Protein AF-0000000079915067 (afdb_homodimer)

InterPro domains:
  IPR004401 Nucleoid-associated protein YbaB/EbfC [PF02575] (29-110)
  IPR036894 Nucleoid-associated protein YbaB-like domain superfamily [G3DSA:3.30.1310.10] (18-119)
  IPR036894 Nucleoid-associated protein YbaB-like domain superfamily [SSF82607] (23-109)

Nearest PDB structures (foldseek):
  1pug-assembly1_A  TM=7.291E-01  e=2.221E-04  Escherichia coli
  1j8b-assembly1_A-2  TM=7.592E-01  e=5.872E-04  Haemophilus influenzae Rd KW20
  1ybx-assembly1_A  TM=7.948E-01  e=2.967E-03  Acetivibrio thermocellus
  5yrx-assembly1_A-2  TM=7.943E-01  e=1.016E-02  Mycobacterium tuberculosis H37Rv
  7aor-assembly1_an  TM=6.910E-01  e=6.890E-03  Trypanosoma cruzi strain CL Brener

Organism: NCBI:txid1990687

Foldseek 3Di:
DVVVVVVVVVVVVVVVVVVVVVVVVVLVVVLVVLVVVLVVVLQAFKFKFFFPVRQWIWMAHSVLHTPDIHGDPCNVVVDDPVRVVVRHVRGSVRRNVRSVVVSCVSCVVSVVSVVPDDDPCRVPVPPDDVVRDPPDPPDPVVPCVVVVVVPD/DVVVVVVVVVVVVVVVVVVVVVVLVVLVVVLVVLVVVLVVVLQAFKFKFFFPVRQKIWMAHSVLHTPDIGGDPCNVVVDPPVGVVVRHVRGSVRRNVRSVVVSCVSCVVSVVSVVPDDDPCRVPVPPDDVVRDPPDPPDPPPPCVVVVVVPD

Sequence (304 aa):
MVDQAARHELRARNEELRHQIDSMLDAVRRQADSLAQAKSEVERTKGSGTSGNGVVRVCVDAGGNVTAVELSPDAFRRTSPEALASSMAEAARLALADVRERTAQVLAPVFDARADLPTLSELMPDAPRPGDPPPSADEPGWNASILRGADRMVDQAARHELRARNEELRHQIDSMLDAVRRQADSLAQAKSEVERTKGSGTSGNGVVRVCVDAGGNVTAVELSPDAFRRTSPEALASSMAEAARLALADVRERTAQVLAPVFDARADLPTLSELMPDAPRPGDPPPSADEPGWNASILRGADR

Structure (mmCIF, N/CA/C/O backbone):
data_AF-0000000079915067-model_v1
#
loop_
_entity.id
_entity.type
_entity.pdbx_description
1 polymer 'Uncharacterized protein'
#
loop_
_atom_site.group_PDB
_atom_site.id
_atom_site.type_symbol
_atom_site.label_atom_id
_atom_site.label_alt_id
_atom_site.label_comp_id
_atom_site.label_asym_id
_atom_site.label_entity_id
_atom_site.label_seq_id
_atom_site.pdbx_PDB_ins_code
_atom_site.Cartn_x
_atom_site.Cartn_y
_atom_site.Cartn_z
_atom_site.occupancy
_atom_site.B_iso_or_equiv
_atom_site.auth_seq_id
_atom_site.auth_comp_id
_atom_site.auth_asym_id
_atom_site.auth_atom_id
_atom_site.pdbx_PDB_model_num
ATOM 1 N N . MET A 1 1 ? -35.344 48.125 28.266 1 67.94 1 MET A N 1
ATOM 2 C CA . MET A 1 1 ? -36 47.406 27.172 1 67.94 1 MET A CA 1
ATOM 3 C C . MET A 1 1 ? -34.969 47.031 26.094 1 67.94 1 MET A C 1
ATOM 5 O O . MET A 1 1 ? -34.938 45.906 25.609 1 67.94 1 MET A O 1
ATOM 9 N N . VAL A 1 2 ? -34.094 47.875 25.812 1 80.5 2 VAL A N 1
ATOM 10 C CA . VAL A 1 2 ? -33.094 47.688 24.781 1 80.5 2 VAL A CA 1
ATOM 11 C C . VAL A 1 2 ? -32.094 46.625 25.219 1 80.5 2 VAL A C 1
ATOM 13 O O . VAL A 1 2 ? -31.672 45.781 24.422 1 80.5 2 VAL A O 1
ATOM 16 N N . ASP A 1 3 ? -31.984 46.562 26.547 1 88.56 3 ASP A N 1
ATOM 17 C CA . ASP A 1 3 ? -30.969 45.656 27.094 1 88.56 3 ASP A CA 1
ATOM 18 C C . ASP A 1 3 ? -31.438 44.188 27.062 1 88.56 3 ASP A C 1
ATOM 20 O O . ASP A 1 3 ? -30.672 43.312 26.703 1 88.56 3 ASP A O 1
ATOM 24 N N . GLN A 1 4 ? -32.844 44.156 27.25 1 89.25 4 GLN A N 1
ATOM 25 C CA . GLN A 1 4 ? -33.406 42.812 27.25 1 89.25 4 GLN A CA 1
ATOM 26 C C . GLN A 1 4 ? -33.406 42.188 25.844 1 89.25 4 GLN A C 1
ATOM 28 O O . GLN A 1 4 ? -33.125 41 25.672 1 89.25 4 GLN A O 1
ATOM 33 N N . ALA A 1 5 ? -33.625 43.062 24.828 1 91.75 5 ALA A N 1
ATOM 34 C CA . ALA A 1 5 ? -33.656 42.625 23.422 1 91.75 5 ALA A CA 1
ATOM 35 C C . ALA A 1 5 ? -32.281 42.156 22.969 1 91.75 5 ALA A C 1
ATOM 37 O O . ALA A 1 5 ? -32.156 41.125 22.297 1 91.75 5 ALA A O 1
ATOM 38 N N . ALA A 1 6 ? -31.203 42.781 23.484 1 91 6 ALA A N 1
ATOM 39 C CA . ALA A 1 6 ? -29.828 42.438 23.125 1 91 6 ALA A CA 1
ATOM 40 C C . ALA A 1 6 ? -29.438 41.094 23.75 1 91 6 ALA A C 1
ATOM 42 O O . ALA A 1 6 ? -28.781 40.281 23.094 1 91 6 ALA A O 1
ATOM 43 N N . ARG A 1 7 ? -29.875 40.875 24.922 1 91.94 7 ARG A N 1
ATOM 44 C CA . ARG A 1 7 ? -29.578 39.625 25.594 1 91.94 7 ARG A CA 1
ATOM 45 C C . ARG A 1 7 ? -30.297 38.438 24.922 1 91.94 7 ARG A C 1
ATOM 47 O O . ARG A 1 7 ? -29.734 37.375 24.797 1 91.94 7 ARG A O 1
ATOM 54 N N . HIS A 1 8 ? -31.391 38.75 24.484 1 90.62 8 HIS A N 1
ATOM 55 C CA . HIS A 1 8 ? -32.156 37.719 23.797 1 90.62 8 HIS A CA 1
ATOM 56 C C . HIS A 1 8 ? -31.531 37.344 22.453 1 90.62 8 HIS A C 1
ATOM 58 O O . HIS A 1 8 ? -31.453 36.188 22.094 1 90.62 8 HIS A O 1
ATOM 64 N N . GLU A 1 9 ? -31 38.375 21.812 1 90.19 9 GLU A N 1
ATOM 65 C CA . GLU A 1 9 ? -30.344 38.156 20.531 1 90.19 9 GLU A CA 1
ATOM 66 C C . GLU A 1 9 ? -29.047 37.344 20.688 1 90.19 9 GLU A C 1
ATOM 68 O O . GLU A 1 9 ? -28.781 36.438 19.906 1 90.19 9 GLU A O 1
ATOM 73 N N . LEU A 1 10 ? -28.312 37.531 21.719 1 89.62 10 LEU A N 1
ATOM 74 C CA . LEU A 1 10 ? -27.078 36.844 22.016 1 89.62 10 LEU A CA 1
ATOM 75 C C . LEU A 1 10 ? -27.328 35.375 22.375 1 89.62 10 LEU A C 1
ATOM 77 O O . LEU A 1 10 ? -26.609 34.5 21.938 1 89.62 10 LEU A O 1
ATOM 81 N N . ARG A 1 11 ? -28.375 35.125 23.109 1 90.75 11 ARG A N 1
ATOM 82 C CA . ARG A 1 11 ? -28.75 33.781 23.469 1 90.75 11 ARG A CA 1
ATOM 83 C C . ARG A 1 11 ? -29.172 32.969 22.234 1 90.75 11 ARG A C 1
ATOM 85 O O . ARG A 1 11 ? -28.828 31.812 22.094 1 90.75 11 ARG A O 1
ATOM 92 N N . ALA A 1 12 ? -29.859 33.719 21.359 1 92.56 12 ALA A N 1
ATOM 93 C CA . ALA A 1 12 ? -30.312 33.062 20.141 1 92.56 12 ALA A CA 1
ATOM 94 C C . ALA A 1 12 ? -29.141 32.656 19.25 1 92.56 12 ALA A C 1
ATOM 96 O O . ALA A 1 12 ? -29.109 31.562 18.688 1 92.56 12 ALA A O 1
ATOM 97 N N . 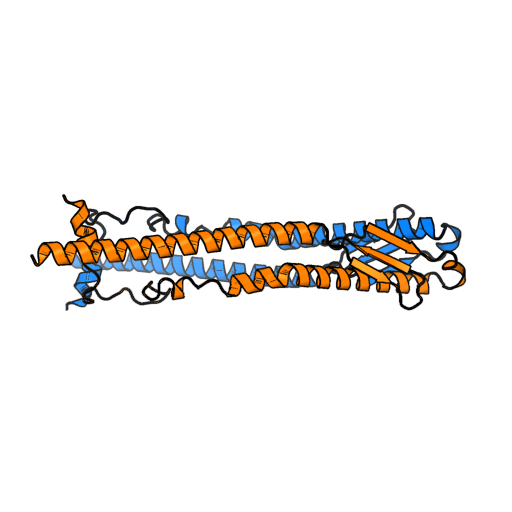ARG A 1 13 ? -28.078 33.5 19.203 1 89.12 13 ARG A N 1
ATOM 98 C CA . ARG A 1 13 ? -26.891 33.25 18.391 1 89.12 13 ARG A CA 1
ATOM 99 C C . ARG A 1 13 ? -26.062 32.125 19 1 89.12 13 ARG A C 1
ATOM 101 O O . ARG A 1 13 ? -25.562 31.25 18.281 1 89.12 13 ARG A O 1
ATOM 108 N N . ASN A 1 14 ? -25.906 32.094 20.203 1 91.25 14 ASN A N 1
ATOM 109 C CA . ASN A 1 14 ? -25.172 31.062 20.906 1 91.25 14 ASN A CA 1
ATOM 110 C C . ASN A 1 14 ? -25.828 29.703 20.75 1 91.25 14 ASN A C 1
ATOM 112 O O . ASN A 1 14 ? -25.156 28.688 20.547 1 91.25 14 ASN A O 1
ATOM 116 N N . GLU A 1 15 ? -27.203 29.797 20.812 1 92.62 15 GLU A N 1
ATOM 117 C CA . GLU A 1 15 ? -27.938 28.562 20.641 1 92.62 15 GLU A CA 1
ATOM 118 C C . GLU A 1 15 ? -27.781 28.031 19.219 1 92.62 15 GLU A C 1
ATOM 120 O O . GLU A 1 15 ? -27.625 26.812 19.016 1 92.62 15 GLU A O 1
ATOM 125 N N . GLU A 1 16 ? -27.734 28.875 18.25 1 90.31 16 GLU A N 1
ATOM 126 C CA . GLU A 1 16 ? -27.516 28.484 16.859 1 90.31 16 GLU A CA 1
ATOM 127 C C . GLU A 1 16 ? -26.125 27.891 16.656 1 90.31 16 GLU A C 1
ATOM 129 O O . GLU A 1 16 ? -25.969 26.875 15.977 1 90.31 16 GLU A O 1
ATOM 134 N N . LEU A 1 17 ? -25.141 28.438 17.375 1 87.44 17 LEU A N 1
ATOM 135 C CA . LEU A 1 17 ? -23.766 27.969 17.297 1 87.44 17 LEU A CA 1
ATOM 136 C C . LEU A 1 17 ? -23.609 26.594 17.938 1 87.44 17 LEU A C 1
ATOM 138 O O . LEU A 1 17 ? -22.922 25.719 17.406 1 87.44 17 LEU A O 1
ATOM 142 N N . ARG A 1 18 ? -24.328 26.406 19.016 1 89.06 18 ARG A N 1
ATOM 143 C CA . ARG A 1 18 ? -24.297 25.109 19.688 1 89.06 18 ARG A CA 1
ATOM 144 C C . ARG A 1 18 ? -24.906 24.016 18.797 1 89.06 18 ARG A C 1
ATOM 146 O O . ARG A 1 18 ? -24.391 22.906 18.75 1 89.06 18 ARG A O 1
ATOM 153 N N . HIS A 1 19 ? -25.891 24.422 18.062 1 92.06 19 HIS A N 1
ATOM 154 C CA . HIS A 1 19 ? -26.531 23.469 17.172 1 92.06 19 HIS A CA 1
ATOM 155 C C . HIS A 1 19 ? -25.625 23.125 15.992 1 92.06 19 HIS A C 1
ATOM 157 O O . HIS A 1 19 ? -25.531 21.953 15.594 1 92.06 19 HIS A O 1
ATOM 163 N N . GLN A 1 20 ? -24.859 24.047 15.555 1 88.06 20 GLN A N 1
ATOM 164 C CA . GLN A 1 20 ? -23.938 23.828 14.445 1 88.06 20 GLN A CA 1
ATOM 165 C C . GLN A 1 20 ? -22.766 22.938 14.867 1 88.06 20 GLN A C 1
ATOM 167 O O . GLN A 1 20 ? -22.391 22.016 14.141 1 88.06 20 GLN A O 1
ATOM 172 N N . ILE A 1 21 ? -22.266 23.234 15.984 1 87.31 21 ILE A N 1
ATOM 173 C CA . ILE A 1 21 ? -21.156 22.453 16.516 1 87.31 21 ILE A CA 1
ATOM 174 C C . ILE A 1 21 ? -21.609 21.016 16.75 1 87.31 21 ILE A C 1
ATOM 176 O O . ILE A 1 21 ? -20.906 20.078 16.359 1 87.31 21 ILE A O 1
ATOM 180 N N . ASP A 1 22 ? -22.812 20.922 17.297 1 91.75 22 ASP A N 1
ATOM 181 C CA . ASP A 1 22 ? -23.359 19.594 17.531 1 91.75 22 ASP A CA 1
ATOM 182 C C . ASP A 1 22 ? -23.531 18.828 16.219 1 91.75 22 ASP A C 1
ATOM 184 O O . ASP A 1 22 ? -23.25 17.625 16.141 1 91.75 22 ASP A O 1
ATOM 188 N N . SER A 1 23 ? -23.906 19.547 15.164 1 91 23 SER A N 1
ATOM 189 C CA . SER A 1 23 ? -24.078 18.938 13.844 1 91 23 SER A CA 1
ATOM 190 C C . SER A 1 23 ? -22.734 18.516 13.266 1 91 23 SER A C 1
ATOM 192 O O . SER A 1 23 ? -22.625 17.453 12.656 1 91 23 SER A O 1
ATOM 194 N N . MET A 1 24 ? -21.75 19.266 13.508 1 85.62 24 MET A N 1
ATOM 195 C CA . MET A 1 24 ? -20.406 18.969 13.039 1 85.62 24 MET A CA 1
ATOM 196 C C . MET A 1 24 ? -19.844 17.75 13.742 1 85.62 24 MET A C 1
ATOM 198 O O . MET A 1 24 ? -19.266 16.859 13.102 1 85.62 24 MET A O 1
ATOM 202 N N . LEU A 1 25 ? -20.047 17.688 15.008 1 89.62 25 LEU A N 1
ATOM 203 C CA . LEU A 1 25 ? -19.562 16.562 15.789 1 89.62 25 LEU A CA 1
ATOM 204 C C . LEU A 1 25 ? -20.266 15.266 15.359 1 89.62 25 LEU A C 1
ATOM 206 O O . LEU A 1 25 ? -19.625 14.211 15.297 1 89.62 25 LEU A O 1
ATOM 210 N N . ASP A 1 26 ? -21.469 15.422 15.016 1 92.19 26 ASP A N 1
ATOM 211 C CA . ASP A 1 26 ? -22.203 14.266 14.523 1 92.19 26 ASP A CA 1
ATOM 212 C C . ASP A 1 26 ? -21.672 13.797 13.172 1 92.19 26 ASP A C 1
ATOM 214 O O . ASP A 1 26 ? -21.547 12.594 12.93 1 92.19 26 ASP A O 1
ATOM 218 N N . ALA A 1 27 ? -21.328 14.742 12.344 1 87.38 27 ALA A N 1
ATOM 219 C CA . ALA A 1 27 ? -20.781 14.422 11.031 1 87.38 27 ALA A CA 1
ATOM 220 C C . ALA A 1 27 ? -19.422 13.742 11.164 1 87.38 27 ALA A C 1
ATOM 222 O O . ALA A 1 27 ? -19.141 12.758 10.477 1 87.38 27 ALA A O 1
ATOM 223 N N . VAL A 1 28 ? -18.656 14.133 12.086 1 87.88 28 VAL A N 1
ATOM 224 C CA . VAL A 1 28 ? -17.344 13.555 12.32 1 87.88 28 VAL A CA 1
ATOM 225 C C . VAL A 1 28 ? -17.484 12.133 12.852 1 87.88 28 VAL A C 1
ATOM 227 O O . VAL A 1 28 ? -16.75 11.227 12.438 1 87.88 28 VAL A O 1
ATOM 230 N N . ARG A 1 29 ? -18.469 12.016 13.773 1 93 29 ARG A N 1
ATOM 231 C CA . ARG A 1 29 ? -18.703 10.695 14.336 1 93 29 ARG A CA 1
ATOM 232 C C . ARG A 1 29 ? -19.188 9.727 13.266 1 93 29 ARG A C 1
ATOM 234 O O . ARG A 1 29 ? -18.719 8.586 13.203 1 93 29 ARG A O 1
ATOM 241 N N . ARG A 1 30 ? -20.062 10.234 12.422 1 90.88 30 ARG A N 1
ATOM 242 C CA . ARG A 1 30 ? -20.547 9.398 11.328 1 90.88 30 ARG A CA 1
ATOM 243 C C . ARG A 1 30 ? -19.438 9.023 10.367 1 90.88 30 ARG A C 1
ATOM 245 O O . ARG A 1 30 ? -19.375 7.887 9.891 1 90.88 30 ARG A O 1
ATOM 252 N N . GLN A 1 31 ? -18.531 9.906 10.172 1 90.19 31 GLN A N 1
ATOM 253 C CA . GLN A 1 31 ? -17.391 9.656 9.305 1 90.19 31 GLN A CA 1
ATOM 254 C C . GLN A 1 31 ? -16.453 8.609 9.906 1 90.19 31 GLN A C 1
ATOM 256 O O . GLN A 1 31 ? -15.992 7.711 9.203 1 90.19 31 GLN A O 1
ATOM 261 N N . ALA A 1 32 ? -16.25 8.703 11.133 1 92.56 32 ALA A N 1
ATOM 262 C CA . ALA A 1 32 ? -15.383 7.742 11.812 1 92.56 32 ALA A CA 1
ATOM 263 C C . ALA A 1 32 ? -15.969 6.336 11.758 1 92.56 32 ALA A C 1
ATOM 265 O O . ALA A 1 32 ? -15.25 5.363 11.539 1 92.56 32 ALA A O 1
ATOM 266 N N . ASP A 1 33 ? -17.281 6.309 11.922 1 93.75 33 ASP A N 1
ATOM 267 C CA . ASP A 1 33 ? -17.969 5.023 11.844 1 93.75 33 ASP A CA 1
ATOM 268 C C . ASP A 1 33 ? -17.859 4.43 10.438 1 93.75 33 ASP A C 1
ATOM 270 O O . ASP A 1 33 ? -17.641 3.227 10.281 1 93.75 33 ASP A O 1
ATOM 274 N N . SER A 1 34 ? -18.062 5.285 9.438 1 92.88 34 SER A N 1
ATOM 275 C CA . SER A 1 34 ? -17.953 4.855 8.047 1 92.88 34 SER A CA 1
ATOM 276 C C . SER A 1 34 ? -16.547 4.348 7.73 1 92.88 34 SER A C 1
ATOM 278 O O . SER A 1 34 ? -16.391 3.342 7.039 1 92.88 34 SER A O 1
ATOM 280 N N . LEU A 1 35 ? -15.562 4.973 8.219 1 93.31 35 LEU A N 1
ATOM 281 C CA . LEU A 1 35 ? -14.18 4.574 8.016 1 93.31 35 LEU A CA 1
ATOM 282 C C . LEU A 1 35 ? -13.898 3.227 8.672 1 93.31 35 LEU A C 1
ATOM 284 O O . LEU A 1 35 ? -13.25 2.361 8.078 1 93.31 35 LEU A O 1
ATOM 288 N N . ALA A 1 36 ? -14.328 3.055 9.852 1 95.06 36 ALA A N 1
ATOM 289 C CA . ALA A 1 36 ? -14.125 1.796 10.562 1 95.06 36 ALA A CA 1
ATOM 290 C C . ALA A 1 36 ? -14.773 0.631 9.82 1 95.06 36 ALA A C 1
ATOM 292 O O . ALA A 1 36 ? -14.18 -0.447 9.711 1 95.06 36 ALA A O 1
ATOM 293 N N . GLN A 1 37 ? -15.938 0.862 9.289 1 95.56 37 GLN A N 1
ATOM 294 C CA . GLN A 1 37 ? -16.641 -0.168 8.531 1 95.56 37 GLN A CA 1
ATOM 295 C C . GLN A 1 37 ? -15.898 -0.494 7.238 1 95.56 37 GLN A C 1
ATOM 297 O O . GLN A 1 37 ? -15.766 -1.663 6.867 1 95.56 37 GLN A O 1
ATOM 302 N N . ALA A 1 38 ? -15.469 0.522 6.539 1 95.5 38 ALA A N 1
ATOM 303 C CA . ALA A 1 38 ? -14.711 0.335 5.309 1 95.5 38 ALA A CA 1
ATOM 304 C C . ALA A 1 38 ? -13.43 -0.447 5.57 1 95.5 38 ALA A C 1
ATOM 306 O O . ALA A 1 38 ? -13.07 -1.343 4.801 1 95.5 38 ALA A O 1
ATOM 307 N N . LYS A 1 39 ? -12.781 -0.035 6.648 1 95.94 39 LYS A N 1
ATOM 308 C CA . LYS A 1 39 ? -11.555 -0.741 7.012 1 95.94 39 LYS A CA 1
ATOM 309 C C . LYS A 1 39 ? -11.828 -2.223 7.25 1 95.94 39 LYS A C 1
ATOM 311 O O . LYS A 1 39 ? -11.07 -3.08 6.785 1 95.94 39 LYS A O 1
ATOM 316 N N . SER A 1 40 ? -12.828 -2.553 7.996 1 96.75 40 SER A N 1
ATOM 317 C CA . SER A 1 40 ? -13.195 -3.938 8.266 1 96.75 40 SER A CA 1
ATOM 318 C C . SER A 1 40 ? -13.516 -4.684 6.973 1 96.75 40 SER A C 1
ATOM 320 O O . SER A 1 40 ? -13.109 -5.836 6.797 1 96.75 40 SER A O 1
ATOM 322 N N . GLU A 1 41 ? -14.203 -4.074 6.105 1 97.06 41 GLU A N 1
ATOM 323 C CA . GLU A 1 41 ? -14.562 -4.684 4.828 1 97.06 41 GLU A CA 1
ATOM 324 C C . GLU A 1 41 ? -13.328 -4.91 3.959 1 97.06 41 GLU A C 1
ATOM 326 O O . GLU A 1 41 ? -13.211 -5.941 3.289 1 97.06 41 GLU A O 1
ATOM 331 N N . VAL A 1 42 ? -12.461 -3.955 3.945 1 97.06 42 VAL A N 1
ATOM 332 C CA . VAL A 1 42 ? -11.219 -4.098 3.191 1 97.06 42 VAL A CA 1
ATOM 333 C C . VAL A 1 42 ? -10.445 -5.316 3.691 1 97.06 42 VAL A C 1
ATOM 335 O O . VAL A 1 42 ? -9.945 -6.113 2.895 1 97.06 42 VAL A O 1
ATOM 338 N N . GLU A 1 43 ? -10.352 -5.5 4.973 1 95.94 43 GLU A N 1
ATOM 339 C CA . GLU A 1 43 ? -9.586 -6.594 5.562 1 95.94 43 GLU A CA 1
ATOM 340 C C . GLU A 1 43 ? -10.148 -7.949 5.148 1 95.94 43 GLU A C 1
ATOM 342 O O . GLU A 1 43 ? -9.43 -8.953 5.141 1 95.94 43 GLU A O 1
ATOM 347 N N . ARG A 1 44 ? -11.367 -7.965 4.746 1 96.75 44 ARG A N 1
ATOM 348 C CA . ARG A 1 44 ? -12.016 -9.219 4.387 1 96.75 44 ARG A CA 1
ATOM 349 C C . ARG A 1 44 ? -12.055 -9.406 2.875 1 96.75 44 ARG A C 1
ATOM 351 O O . ARG A 1 44 ? -12.484 -10.453 2.385 1 96.75 44 ARG A O 1
ATOM 358 N N . THR A 1 45 ? -11.68 -8.414 2.201 1 97.12 45 THR A N 1
ATOM 359 C CA . THR A 1 45 ? -11.734 -8.461 0.744 1 97.12 45 THR A CA 1
ATOM 360 C C . THR A 1 45 ? -10.727 -9.461 0.197 1 97.12 45 THR A C 1
ATOM 362 O O . THR A 1 45 ? -9.594 -9.539 0.681 1 97.12 45 THR A O 1
ATOM 365 N N . LYS A 1 46 ? -11.156 -10.227 -0.783 1 98 46 LYS A N 1
ATOM 366 C CA . LYS A 1 46 ? -10.312 -11.18 -1.497 1 98 46 LYS A CA 1
ATOM 367 C C . LYS A 1 46 ? -10.391 -10.961 -3.006 1 98 46 LYS A C 1
ATOM 369 O O . LYS A 1 46 ? -11.414 -10.508 -3.52 1 98 46 LYS A O 1
ATOM 374 N N . GLY A 1 47 ? -9.305 -11.133 -3.607 1 98.5 47 GLY A N 1
ATOM 375 C CA . GLY A 1 47 ? -9.25 -11.117 -5.062 1 98.5 47 GLY A CA 1
ATOM 376 C C . GLY A 1 47 ? -8.922 -12.469 -5.664 1 98.5 47 GLY A C 1
ATOM 377 O O . GLY A 1 47 ? -8.383 -13.344 -4.98 1 98.5 47 GLY A O 1
ATOM 378 N N . SER A 1 48 ? -9.344 -12.594 -6.941 1 98.75 48 SER A N 1
ATOM 379 C CA . SER A 1 48 ? -9.047 -13.828 -7.648 1 98.75 48 SER A CA 1
ATOM 380 C C . SER A 1 48 ? -8.734 -13.562 -9.117 1 98.75 48 SER A C 1
ATOM 382 O O . SER A 1 48 ? -9.141 -12.539 -9.672 1 98.75 48 SER A O 1
ATOM 384 N N . GLY A 1 49 ? -7.941 -14.438 -9.648 1 98.81 49 GLY A N 1
ATOM 385 C CA . GLY A 1 49 ? -7.602 -14.414 -11.062 1 98.81 49 GLY A CA 1
ATOM 386 C C . GLY A 1 49 ? -7.41 -15.805 -11.648 1 98.81 49 GLY A C 1
ATOM 387 O O . GLY A 1 49 ? -6.895 -16.703 -10.977 1 98.81 49 GLY A O 1
ATOM 388 N N . THR A 1 50 ? -7.891 -15.953 -12.852 1 98.81 50 THR A N 1
ATOM 389 C CA . THR A 1 50 ? -7.746 -17.203 -13.586 1 98.81 50 THR A CA 1
ATOM 390 C C . THR A 1 50 ? -6.977 -16.984 -14.883 1 98.81 50 THR A C 1
ATOM 392 O O . THR A 1 50 ? -7.188 -15.984 -15.578 1 98.81 50 THR A O 1
ATOM 395 N N . SER A 1 51 ? -6.098 -17.922 -15.086 1 98.69 51 SER A N 1
ATOM 396 C CA . SER A 1 51 ? -5.34 -17.828 -16.328 1 98.69 51 SER A CA 1
ATOM 397 C C . SER A 1 51 ? -6.254 -17.953 -17.547 1 98.69 51 SER A C 1
ATOM 399 O O . SER A 1 51 ? -7.332 -18.547 -17.453 1 98.69 51 SER A O 1
ATOM 401 N N . GLY A 1 52 ? -5.816 -17.359 -18.625 1 98.12 52 GLY A N 1
ATOM 402 C CA . GLY A 1 52 ? -6.621 -17.375 -19.828 1 98.12 52 GLY A CA 1
ATOM 403 C C . GLY A 1 52 ? -6.996 -18.766 -20.281 1 98.12 52 GLY A C 1
ATOM 404 O O . GLY A 1 52 ? -8.094 -18.984 -20.812 1 98.12 52 GLY A O 1
ATOM 405 N N . ASN A 1 53 ? -6.156 -19.75 -20.062 1 97.69 53 ASN A N 1
ATOM 406 C CA . ASN A 1 53 ? -6.402 -21.125 -20.484 1 97.69 53 ASN A CA 1
ATOM 407 C C . ASN A 1 53 ? -7.156 -21.906 -19.422 1 97.69 53 ASN A C 1
ATOM 409 O O . ASN A 1 53 ? -7.414 -23.109 -19.594 1 97.69 53 ASN A O 1
ATOM 413 N N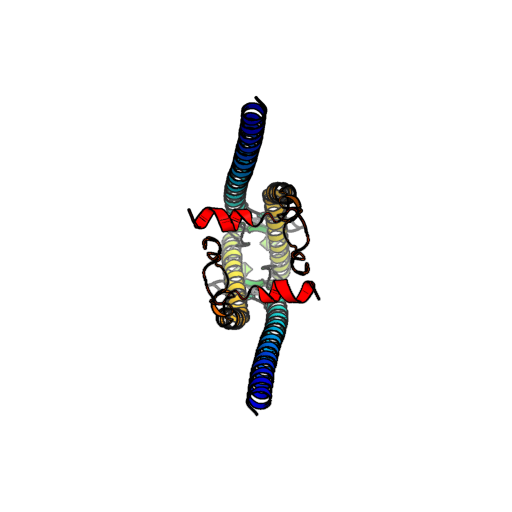 . GLY A 1 54 ? -7.309 -21.297 -18.266 1 98.06 54 GLY A N 1
ATOM 414 C CA . GLY A 1 54 ? -8.164 -21.844 -17.234 1 98.06 54 GLY A CA 1
ATOM 415 C C . GLY A 1 54 ? -7.465 -22.859 -16.359 1 98.06 54 GLY A C 1
ATOM 416 O O . GLY A 1 54 ? -8.094 -23.5 -15.508 1 98.06 54 GLY A O 1
ATOM 417 N N . VAL A 1 55 ? -6.207 -23.016 -16.469 1 98.25 55 VAL A N 1
ATOM 418 C CA . VAL A 1 55 ? -5.547 -24.109 -15.773 1 98.25 55 VAL A CA 1
ATOM 419 C C . VAL A 1 55 ? -5.086 -23.656 -14.391 1 98.25 55 VAL A C 1
ATOM 421 O O . VAL A 1 55 ? -4.785 -24.484 -13.523 1 98.25 55 VAL A O 1
ATOM 424 N N . VAL A 1 56 ? -4.977 -22.344 -14.195 1 98.88 56 VAL A N 1
ATOM 425 C CA . VAL A 1 56 ? -4.516 -21.812 -12.914 1 98.88 56 VAL A CA 1
ATOM 426 C C . VAL A 1 56 ? -5.527 -20.812 -12.375 1 98.88 56 VAL A C 1
ATOM 428 O O . VAL A 1 56 ? -5.973 -19.922 -13.102 1 98.88 56 VAL A O 1
ATOM 431 N N . ARG A 1 57 ? -5.863 -20.906 -11.148 1 98.94 57 ARG A N 1
ATOM 432 C CA . ARG A 1 57 ? -6.605 -19.906 -10.398 1 98.94 57 ARG A CA 1
ATOM 433 C C . ARG A 1 57 ? -5.848 -19.484 -9.141 1 98.94 57 ARG A C 1
ATOM 435 O O . ARG A 1 57 ? -5.375 -20.344 -8.383 1 98.94 57 ARG A O 1
ATOM 442 N N . VAL A 1 58 ? -5.762 -18.203 -8.914 1 98.94 58 VAL A N 1
ATOM 443 C CA . VAL A 1 58 ? -5.055 -17.672 -7.754 1 98.94 58 VAL A CA 1
ATOM 444 C C . VAL A 1 58 ? -5.996 -16.797 -6.934 1 98.94 58 VAL A C 1
ATOM 446 O O . VAL A 1 58 ? -6.785 -16.016 -7.488 1 98.94 58 VAL A O 1
ATOM 449 N N . CYS A 1 59 ? -5.898 -16.938 -5.652 1 98.88 59 CYS A N 1
ATOM 450 C CA . CYS A 1 59 ? -6.621 -16.078 -4.723 1 98.88 59 CYS A CA 1
ATOM 451 C C . CYS A 1 59 ? -5.656 -15.297 -3.84 1 98.88 59 CYS A C 1
ATOM 453 O O . CYS A 1 59 ? -4.648 -15.844 -3.379 1 98.88 59 CYS A O 1
ATOM 455 N N . VAL A 1 60 ? -6.004 -14.016 -3.594 1 98.69 60 VAL A N 1
ATOM 456 C CA . VAL A 1 60 ? -5.152 -13.164 -2.771 1 98.69 60 VAL A CA 1
ATOM 457 C C . VAL A 1 60 ? -6.004 -12.406 -1.757 1 98.69 60 VAL A C 1
ATOM 459 O O . VAL A 1 60 ? -7.195 -12.188 -1.979 1 98.69 60 VAL A O 1
ATOM 462 N N . ASP A 1 61 ? -5.367 -12.031 -0.671 1 97.69 61 ASP A N 1
ATOM 463 C CA . ASP A 1 61 ? -6.043 -11.18 0.303 1 97.69 61 ASP A CA 1
ATOM 464 C C . ASP A 1 61 ? -5.844 -9.703 -0.023 1 97.69 61 ASP A C 1
ATOM 466 O O . ASP A 1 61 ? -5.277 -9.359 -1.062 1 97.69 61 ASP A O 1
ATOM 470 N N . ALA A 1 62 ? -6.336 -8.852 0.852 1 96.12 62 ALA A N 1
ATOM 471 C CA . ALA A 1 62 ? -6.336 -7.41 0.602 1 96.12 62 ALA A CA 1
ATOM 472 C C . ALA A 1 62 ? -4.914 -6.875 0.487 1 96.12 62 ALA A C 1
ATOM 474 O O . ALA A 1 62 ? -4.676 -5.871 -0.19 1 96.12 62 ALA A O 1
ATOM 475 N N . GLY A 1 63 ? -4 -7.57 1.099 1 94.56 63 GLY A N 1
ATOM 476 C CA . GLY A 1 63 ? -2.607 -7.152 1.074 1 94.56 63 GLY A CA 1
ATOM 477 C C . GLY A 1 63 ? -1.831 -7.727 -0.094 1 94.56 63 GLY A C 1
ATOM 478 O O . GLY A 1 63 ? -0.634 -7.469 -0.239 1 94.56 63 GLY A O 1
ATOM 479 N N . GLY A 1 64 ? -2.498 -8.508 -0.882 1 96.5 64 GLY A N 1
ATOM 480 C CA . GLY A 1 64 ? -1.846 -9.109 -2.035 1 96.5 64 GLY A CA 1
ATOM 481 C C . GLY A 1 64 ? -1.186 -10.438 -1.724 1 96.5 64 GLY A C 1
ATOM 482 O O . GLY A 1 64 ? -0.518 -11.023 -2.58 1 96.5 64 GLY A O 1
ATOM 483 N N . ASN A 1 65 ? -1.35 -10.922 -0.503 1 97.5 65 ASN A N 1
ATOM 484 C CA . ASN A 1 65 ? -0.843 -12.25 -0.169 1 97.5 65 ASN A CA 1
ATOM 485 C C . ASN A 1 65 ? -1.645 -13.344 -0.864 1 97.5 65 ASN A C 1
ATOM 487 O O . ASN A 1 65 ? -2.875 -13.359 -0.802 1 97.5 65 ASN A O 1
ATOM 491 N N . VAL A 1 66 ? -0.88 -14.195 -1.486 1 98.62 66 VAL A N 1
ATOM 492 C CA . VAL A 1 66 ? -1.56 -15.328 -2.107 1 98.62 66 VAL A CA 1
ATOM 493 C C . VAL A 1 66 ? -2.068 -16.281 -1.027 1 98.62 66 VAL A C 1
ATOM 495 O O . VAL A 1 66 ? -1.284 -16.812 -0.235 1 98.62 66 VAL A O 1
ATOM 498 N N . THR A 1 67 ? -3.332 -16.531 -0.991 1 98.19 67 THR A N 1
ATOM 499 C CA . THR A 1 67 ? -3.951 -17.391 0.015 1 98.19 67 THR A CA 1
ATOM 500 C C . THR A 1 67 ? -4.195 -18.781 -0.541 1 98.19 67 THR A C 1
ATOM 502 O O . THR A 1 67 ? -4.23 -19.766 0.213 1 98.19 67 THR A O 1
ATOM 505 N N . ALA A 1 68 ? -4.371 -18.797 -1.913 1 98.5 68 ALA A N 1
ATOM 506 C CA . ALA A 1 68 ? -4.598 -20.109 -2.531 1 98.5 68 ALA A CA 1
ATOM 507 C C . ALA A 1 68 ? -4.199 -20.094 -4.004 1 98.5 68 ALA A C 1
ATOM 509 O O . ALA A 1 68 ? -4.344 -19.062 -4.684 1 98.5 68 ALA A O 1
ATOM 510 N N . VAL A 1 69 ? -3.682 -21.188 -4.438 1 98.88 69 VAL A N 1
ATOM 511 C CA . VAL A 1 69 ? -3.494 -21.5 -5.852 1 98.88 69 VAL A CA 1
ATOM 512 C C . VAL A 1 69 ? -4.168 -22.828 -6.188 1 98.88 69 VAL A C 1
ATOM 514 O O . VAL A 1 69 ? -4.035 -23.797 -5.441 1 98.88 69 VAL A O 1
ATOM 517 N N . GLU A 1 70 ? -4.883 -22.828 -7.258 1 98.75 70 GLU A N 1
ATOM 518 C CA . GLU A 1 70 ? -5.535 -24.047 -7.738 1 98.75 70 GLU A CA 1
ATOM 519 C C . GLU A 1 70 ? -5.125 -24.359 -9.18 1 98.75 70 GLU A C 1
ATOM 521 O O . GLU A 1 70 ? -5.098 -23.469 -10.023 1 98.75 70 GLU A O 1
ATOM 526 N N . LEU A 1 71 ? -4.84 -25.609 -9.359 1 98.75 71 LEU A N 1
ATOM 527 C CA . LEU A 1 71 ? -4.555 -26.094 -10.703 1 98.75 71 LEU A CA 1
ATOM 528 C C . LEU A 1 71 ? -5.617 -27.094 -11.156 1 98.75 71 LEU A C 1
ATOM 530 O O . LEU A 1 71 ? -6.078 -27.922 -10.367 1 98.75 71 LEU A O 1
ATOM 534 N N . SER A 1 72 ? -5.922 -26.969 -12.398 1 97.5 72 SER A N 1
ATOM 535 C CA . SER A 1 72 ? -6.793 -27.984 -12.953 1 97.5 72 SER A CA 1
ATOM 536 C C . SER A 1 72 ? -6.156 -29.375 -12.852 1 97.5 72 SER A C 1
ATOM 538 O O . SER A 1 72 ? -4.934 -29.5 -12.961 1 97.5 72 SER A O 1
ATOM 540 N N . PRO A 1 73 ? -6.977 -30.344 -12.695 1 95.75 73 PRO A N 1
ATOM 541 C CA . PRO A 1 73 ? -6.43 -31.703 -12.539 1 95.75 73 PRO A CA 1
ATOM 542 C C . PRO A 1 73 ? -5.633 -32.156 -13.766 1 95.75 73 PRO A C 1
ATOM 544 O O . PRO A 1 73 ? -4.73 -33 -13.641 1 95.75 73 PRO A O 1
ATOM 547 N N . ASP A 1 74 ? -5.938 -31.594 -14.914 1 96.19 74 ASP A N 1
ATOM 548 C CA . ASP A 1 74 ? -5.254 -31.984 -16.141 1 96.19 74 ASP A CA 1
ATOM 549 C C . ASP A 1 74 ? -4.211 -30.953 -16.547 1 96.19 74 ASP A C 1
ATOM 551 O O . ASP A 1 74 ? -3.791 -30.906 -17.703 1 96.19 74 ASP A O 1
ATOM 555 N N . ALA A 1 75 ? -3.834 -30.156 -15.664 1 97.75 75 ALA A N 1
ATOM 556 C CA . ALA A 1 75 ? -2.906 -29.062 -15.961 1 97.75 75 ALA A CA 1
ATOM 557 C C . ALA A 1 75 ? -1.613 -29.594 -16.578 1 97.75 75 ALA A C 1
ATOM 559 O O . ALA A 1 75 ? -1.064 -29 -17.5 1 97.75 75 ALA A O 1
ATOM 560 N N . PHE A 1 76 ? -1.152 -30.766 -16.125 1 97.81 76 PHE A N 1
ATOM 561 C CA . PHE A 1 76 ? 0.115 -31.312 -16.594 1 97.81 76 PHE A CA 1
ATOM 562 C C . PHE A 1 76 ? -0.024 -31.844 -18.016 1 97.81 76 PHE A C 1
ATOM 564 O O . PHE A 1 76 ? 0.952 -31.891 -18.766 1 97.81 76 PHE A O 1
ATOM 571 N N . ARG A 1 77 ? -1.142 -32.188 -18.328 1 97.38 77 ARG A N 1
ATOM 572 C CA . ARG A 1 77 ? -1.389 -32.688 -19.672 1 97.38 77 ARG A CA 1
ATOM 573 C C . ARG A 1 77 ? -1.628 -31.547 -20.672 1 97.38 77 ARG A C 1
ATOM 575 O O . ARG A 1 77 ? -1.252 -31.641 -21.828 1 97.38 77 ARG A O 1
ATOM 582 N N . ARG A 1 78 ? -2.137 -30.484 -20.094 1 97.25 78 ARG A N 1
ATOM 583 C CA . ARG A 1 78 ? -2.592 -29.406 -20.969 1 97.25 78 ARG A CA 1
ATOM 584 C C . ARG A 1 78 ? -1.508 -28.344 -21.141 1 97.25 78 ARG A C 1
ATOM 586 O O . ARG A 1 78 ? -1.665 -27.406 -21.938 1 97.25 78 ARG A O 1
ATOM 593 N N . THR A 1 79 ? -0.506 -28.5 -20.344 1 97.12 79 THR A N 1
ATOM 594 C CA . THR A 1 79 ? 0.504 -27.453 -20.391 1 97.12 79 THR A CA 1
ATOM 595 C C . THR A 1 79 ? 1.905 -28.031 -20.266 1 97.12 79 THR A C 1
ATOM 597 O O . THR A 1 79 ? 2.061 -29.234 -20.047 1 97.12 79 THR A O 1
ATOM 600 N N . SER A 1 80 ? 2.932 -27.203 -20.5 1 96.69 80 SER A N 1
ATOM 601 C CA . SER A 1 80 ? 4.32 -27.438 -20.125 1 96.69 80 SER A CA 1
ATOM 602 C C . SER A 1 80 ? 4.707 -26.641 -18.891 1 96.69 80 SER A C 1
ATOM 604 O O . SER A 1 80 ? 3.984 -25.734 -18.484 1 96.69 80 SER A O 1
ATOM 606 N N . PRO A 1 81 ? 5.777 -26.953 -18.266 1 97.38 81 PRO A N 1
ATOM 607 C CA . PRO A 1 81 ? 6.211 -26.172 -17.109 1 97.38 81 PRO A CA 1
ATOM 608 C C . PRO A 1 81 ? 6.336 -24.672 -17.422 1 97.38 81 PRO A C 1
ATOM 610 O O . PRO A 1 81 ? 5.922 -23.844 -16.625 1 97.38 81 PRO A O 1
ATOM 613 N N . GLU A 1 82 ? 6.875 -24.375 -18.578 1 97.19 82 GLU A N 1
ATOM 614 C CA . GLU A 1 82 ? 7.031 -22.984 -18.969 1 97.19 82 GLU A CA 1
ATOM 615 C C . GLU A 1 82 ? 5.676 -22.312 -19.156 1 97.19 82 GLU A C 1
ATOM 617 O O . GLU A 1 82 ? 5.473 -21.172 -18.703 1 97.19 82 GLU A O 1
ATOM 622 N N . ALA A 1 83 ? 4.812 -22.984 -19.812 1 97.81 83 ALA A N 1
ATOM 623 C CA . ALA A 1 83 ? 3.479 -22.438 -20.047 1 97.81 83 ALA A CA 1
ATOM 624 C C . ALA A 1 83 ? 2.693 -22.297 -18.75 1 97.81 83 ALA A C 1
ATOM 626 O O . ALA A 1 83 ? 1.96 -21.328 -18.562 1 97.81 83 ALA A O 1
ATOM 627 N N . LEU A 1 84 ? 2.812 -23.297 -17.906 1 98.5 84 LEU A N 1
ATOM 628 C CA . LEU A 1 84 ? 2.123 -23.234 -16.625 1 98.5 84 LEU A CA 1
ATOM 629 C C . LEU A 1 84 ? 2.65 -22.094 -15.773 1 98.5 84 LEU A C 1
ATOM 631 O O . LEU A 1 84 ? 1.875 -21.406 -15.102 1 98.5 84 LEU A O 1
ATOM 635 N N . ALA A 1 85 ? 3.941 -21.891 -15.844 1 98.69 85 ALA A N 1
ATOM 636 C CA . ALA A 1 85 ? 4.559 -20.766 -15.141 1 98.69 85 ALA A CA 1
ATOM 637 C C . ALA A 1 85 ? 3.984 -19.438 -15.625 1 98.69 85 ALA A C 1
ATOM 639 O O . ALA A 1 85 ? 3.645 -18.578 -14.82 1 98.69 85 ALA A O 1
ATOM 640 N N . SER A 1 86 ? 3.881 -19.312 -16.891 1 98.5 86 SER A N 1
ATOM 641 C CA . SER A 1 86 ? 3.311 -18.109 -17.484 1 98.5 86 SER A CA 1
ATOM 642 C C . SER A 1 86 ? 1.853 -17.922 -17.078 1 98.5 86 SER A C 1
ATOM 644 O O . SER A 1 86 ? 1.415 -16.812 -16.797 1 98.5 86 SER A O 1
ATOM 646 N N . SER A 1 87 ? 1.114 -19.016 -17.047 1 98.75 87 SER A N 1
ATOM 647 C CA . SER A 1 87 ? -0.282 -18.984 -16.625 1 98.75 87 SER A CA 1
ATOM 648 C C . SER A 1 87 ? -0.408 -18.562 -15.172 1 98.75 87 SER A C 1
ATOM 650 O O . SER A 1 87 ? -1.32 -17.812 -14.812 1 98.75 87 SER A O 1
ATOM 652 N N . MET A 1 88 ? 0.494 -19.031 -14.359 1 98.88 88 MET A N 1
ATOM 653 C CA . MET A 1 88 ? 0.517 -18.656 -12.945 1 98.88 88 MET A CA 1
ATOM 654 C C . MET A 1 88 ? 0.769 -17.156 -12.781 1 98.88 88 MET A C 1
ATOM 656 O O . MET A 1 88 ? 0.087 -16.484 -12.008 1 98.88 88 MET A O 1
ATOM 660 N N . ALA A 1 89 ? 1.747 -16.703 -13.484 1 98.88 89 ALA A N 1
ATOM 661 C CA . ALA A 1 89 ? 2.055 -15.273 -13.422 1 98.88 89 ALA A CA 1
ATOM 662 C C . ALA A 1 89 ? 0.854 -14.438 -13.844 1 98.88 89 ALA A C 1
ATOM 664 O O . ALA A 1 89 ? 0.527 -13.438 -13.188 1 98.88 89 ALA A O 1
ATOM 665 N N . GLU A 1 90 ? 0.238 -14.844 -14.891 1 98.81 90 GLU A N 1
ATOM 666 C CA . GLU A 1 90 ? -0.937 -14.148 -15.398 1 98.81 90 GLU A CA 1
ATOM 667 C C . GLU A 1 90 ? -2.068 -14.148 -14.375 1 98.81 90 GLU A C 1
ATOM 669 O O . GLU A 1 90 ? -2.621 -13.094 -14.047 1 98.81 90 GLU A O 1
A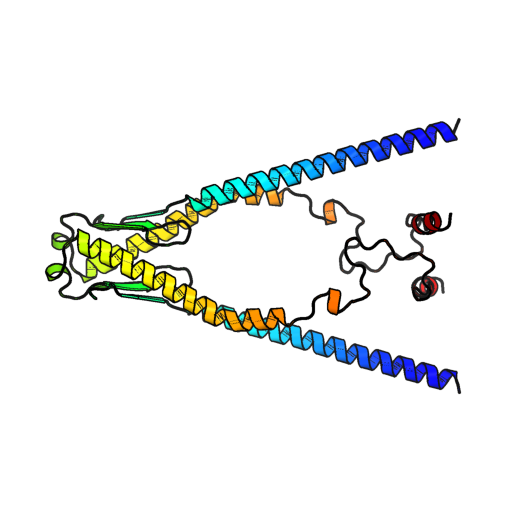TOM 674 N N . ALA A 1 91 ? -2.41 -15.312 -13.867 1 98.88 91 ALA A N 1
ATOM 675 C CA . ALA A 1 91 ? -3.488 -15.445 -12.891 1 98.88 91 ALA A CA 1
ATOM 676 C C . ALA A 1 91 ? -3.203 -14.617 -11.641 1 98.88 91 ALA A C 1
ATOM 678 O O . ALA A 1 91 ? -4.109 -13.992 -11.078 1 98.88 91 ALA A O 1
ATOM 679 N N . ALA A 1 92 ? -1.969 -14.633 -11.25 1 98.88 92 ALA A N 1
ATOM 680 C CA . ALA A 1 92 ? -1.578 -13.867 -10.07 1 98.88 92 ALA A CA 1
ATOM 681 C C . ALA A 1 92 ? -1.76 -12.367 -10.305 1 98.88 92 ALA A C 1
ATOM 683 O O . ALA A 1 92 ? -2.248 -11.648 -9.43 1 98.88 92 ALA A O 1
ATOM 684 N N . ARG A 1 93 ? -1.361 -11.914 -11.477 1 98.62 93 ARG A N 1
ATOM 685 C CA . ARG A 1 93 ? -1.528 -10.5 -11.805 1 98.62 93 ARG A CA 1
ATOM 686 C C . ARG A 1 93 ? -3.004 -10.117 -11.852 1 98.62 93 ARG A C 1
ATOM 688 O O . ARG A 1 93 ? -3.389 -9.047 -11.383 1 98.62 93 ARG A O 1
ATOM 695 N N . LEU A 1 94 ? -3.744 -10.977 -12.344 1 98.75 94 LEU A N 1
ATOM 696 C CA . LEU A 1 94 ? -5.184 -10.742 -12.406 1 98.75 94 LEU A CA 1
ATOM 697 C C . LEU A 1 94 ? -5.797 -10.719 -11.016 1 98.75 94 LEU A C 1
ATOM 699 O O . LEU A 1 94 ? -6.676 -9.906 -10.727 1 98.75 94 LEU A O 1
ATOM 703 N N . ALA A 1 95 ? -5.387 -11.617 -10.172 1 98.81 95 ALA A N 1
ATOM 704 C CA . ALA A 1 95 ? -5.887 -11.672 -8.797 1 98.81 95 ALA A CA 1
ATOM 705 C C . ALA A 1 95 ? -5.574 -10.383 -8.047 1 98.81 95 ALA A C 1
ATOM 707 O O . ALA A 1 95 ? -6.434 -9.836 -7.352 1 98.81 95 ALA A O 1
ATOM 708 N N . LEU A 1 96 ? -4.332 -9.914 -8.219 1 98.5 96 LEU A N 1
ATOM 709 C CA . LEU A 1 96 ? -3.938 -8.68 -7.555 1 98.5 96 LEU A CA 1
ATOM 710 C C . LEU A 1 96 ? -4.73 -7.492 -8.102 1 98.5 96 LEU A C 1
ATOM 712 O O . LEU A 1 96 ? -5.188 -6.641 -7.332 1 98.5 96 LEU A O 1
ATOM 716 N N . ALA A 1 97 ? -4.922 -7.422 -9.375 1 98.38 97 ALA A N 1
ATOM 717 C CA . ALA A 1 97 ? -5.719 -6.359 -9.984 1 98.38 97 ALA A CA 1
ATOM 718 C C . ALA A 1 97 ? -7.152 -6.379 -9.469 1 98.38 97 ALA A C 1
ATOM 720 O O . ALA A 1 97 ? -7.73 -5.328 -9.18 1 98.38 97 ALA A O 1
ATOM 721 N N . ASP A 1 98 ? -7.664 -7.582 -9.336 1 98.62 98 ASP A N 1
ATOM 722 C CA . ASP A 1 98 ? -9.031 -7.777 -8.859 1 98.62 98 ASP A CA 1
ATOM 723 C C . ASP A 1 98 ? -9.195 -7.246 -7.434 1 98.62 98 ASP A C 1
ATOM 725 O O . ASP A 1 98 ? -10.117 -6.48 -7.152 1 98.62 98 ASP A O 1
ATOM 729 N N . VAL A 1 99 ? -8.273 -7.59 -6.52 1 98.31 99 VAL A N 1
ATOM 730 C CA . VAL A 1 99 ? -8.414 -7.184 -5.125 1 98.31 99 VAL A CA 1
ATOM 731 C C . VAL A 1 99 ? -8.219 -5.676 -5.004 1 98.31 99 VAL A C 1
ATOM 733 O O . VAL A 1 99 ? -8.859 -5.027 -4.176 1 98.31 99 VAL A O 1
ATOM 736 N N . ARG A 1 100 ? -7.359 -5.141 -5.801 1 97.62 100 ARG A N 1
ATOM 737 C CA . ARG A 1 100 ? -7.156 -3.697 -5.809 1 97.62 100 ARG A CA 1
ATOM 738 C C . ARG A 1 100 ? -8.422 -2.969 -6.258 1 97.62 100 ARG A C 1
ATOM 740 O O . ARG A 1 100 ? -8.789 -1.942 -5.684 1 97.62 100 ARG A O 1
ATOM 747 N N . GLU A 1 101 ? -9.062 -3.502 -7.199 1 97.88 101 GLU A N 1
ATOM 748 C CA . GLU A 1 101 ? -10.32 -2.926 -7.672 1 97.88 101 GLU A CA 1
ATOM 749 C C . GLU A 1 101 ? -11.406 -3.023 -6.605 1 97.88 101 GLU A C 1
ATOM 751 O O . GLU A 1 101 ? -12.125 -2.055 -6.359 1 97.88 101 GLU A O 1
ATOM 756 N N . ARG A 1 102 ? -11.508 -4.168 -6.008 1 97.69 102 ARG A N 1
ATOM 757 C CA . ARG A 1 102 ? -12.508 -4.375 -4.965 1 97.69 102 ARG A CA 1
ATOM 758 C C . ARG A 1 102 ? -12.242 -3.475 -3.762 1 97.69 102 ARG A C 1
ATOM 760 O O . ARG A 1 102 ? -13.172 -2.914 -3.182 1 97.69 102 ARG A O 1
ATOM 767 N N . THR A 1 103 ? -11.023 -3.352 -3.422 1 97.12 103 THR A N 1
ATOM 768 C CA . THR A 1 103 ? -10.641 -2.463 -2.33 1 97.12 103 THR A CA 1
ATOM 769 C C . THR A 1 103 ? -11.023 -1.02 -2.65 1 97.12 103 THR A C 1
ATOM 771 O O . THR A 1 103 ? -11.586 -0.319 -1.808 1 97.12 103 THR A O 1
ATOM 774 N N . ALA A 1 104 ? -10.75 -0.59 -3.863 1 95.88 104 ALA A N 1
ATOM 775 C CA . ALA A 1 104 ? -11.109 0.752 -4.316 1 95.88 104 ALA A CA 1
ATOM 776 C C . ALA A 1 104 ? -12.609 0.979 -4.238 1 95.88 104 ALA A C 1
ATOM 778 O O . ALA A 1 104 ? -13.062 2.055 -3.836 1 95.88 104 ALA A O 1
ATOM 779 N N . GLN A 1 105 ? -13.32 -0.043 -4.492 1 96.31 105 GLN A N 1
ATOM 780 C CA . GLN A 1 105 ? -14.781 0.044 -4.457 1 96.31 105 GLN A CA 1
ATOM 781 C C . GLN A 1 105 ? -15.289 0.193 -3.027 1 96.31 105 GLN A C 1
ATOM 783 O O . GLN A 1 105 ? -16.234 0.947 -2.773 1 96.31 105 GLN A O 1
ATOM 788 N N . VAL A 1 106 ? -14.625 -0.543 -2.152 1 95.75 106 VAL A N 1
ATOM 789 C CA . VAL A 1 106 ? -15.016 -0.491 -0.746 1 95.75 106 VAL A CA 1
ATOM 790 C C . VAL A 1 106 ? -14.719 0.896 -0.18 1 95.75 106 VAL A C 1
ATOM 792 O O . VAL A 1 106 ? -15.492 1.424 0.623 1 95.75 106 VAL A O 1
ATOM 795 N N . LEU A 1 107 ? -13.672 1.593 -0.672 1 95.12 107 LEU A N 1
ATOM 796 C CA . LEU A 1 107 ? -13.188 2.844 -0.099 1 95.12 107 LEU A CA 1
ATOM 797 C C . LEU A 1 107 ? -13.828 4.043 -0.792 1 95.12 107 LEU A C 1
ATOM 799 O O . LEU A 1 107 ? -13.789 5.16 -0.27 1 95.12 107 LEU A O 1
ATOM 803 N N . ALA A 1 108 ? -14.398 3.82 -1.943 1 93.62 108 ALA A N 1
ATOM 804 C CA . ALA A 1 108 ? -14.922 4.895 -2.781 1 93.62 108 ALA A CA 1
ATOM 805 C C . ALA A 1 108 ? -15.914 5.758 -2.012 1 93.62 108 ALA A C 1
ATOM 807 O O . ALA A 1 108 ? -15.773 6.984 -1.962 1 93.62 108 ALA A O 1
ATOM 808 N N . PRO A 1 109 ? -16.844 5.191 -1.262 1 91.31 109 PRO A N 1
ATOM 809 C CA . PRO A 1 109 ? -17.812 6.012 -0.535 1 91.31 109 PRO A CA 1
ATOM 810 C C . PRO A 1 109 ? -17.188 6.816 0.595 1 91.31 109 PRO A C 1
ATOM 812 O O . PRO A 1 109 ? -17.656 7.906 0.928 1 91.31 109 PRO A O 1
ATOM 815 N N . VAL A 1 110 ? -16.188 6.27 1.195 1 91.12 110 VAL A N 1
ATOM 816 C CA . VAL A 1 110 ? -15.484 6.949 2.277 1 91.12 110 VAL A CA 1
ATOM 817 C C . VAL A 1 110 ? -14.773 8.188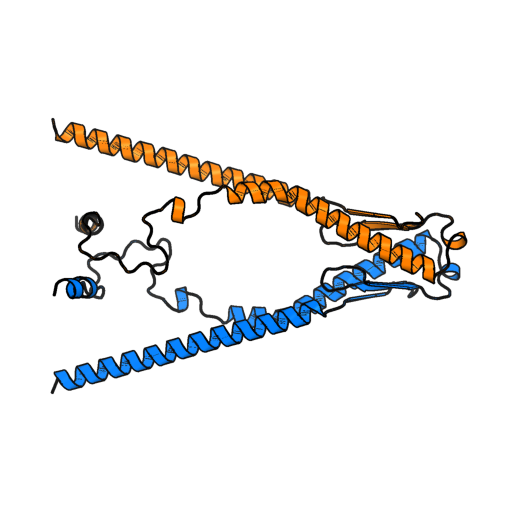 1.735 1 91.12 110 VAL A C 1
ATOM 819 O O . VAL A 1 110 ? -14.828 9.258 2.346 1 91.12 110 VAL A O 1
ATOM 822 N N . PHE A 1 111 ? -14.203 8.008 0.607 1 89.75 111 PHE A N 1
ATOM 823 C CA . PHE A 1 111 ? -13.492 9.117 -0.018 1 89.75 111 PHE A CA 1
ATOM 824 C C . PHE A 1 111 ? -14.469 10.188 -0.49 1 89.75 111 PHE A C 1
ATOM 826 O O . PHE A 1 111 ? -14.203 11.383 -0.362 1 89.75 111 PHE A O 1
ATOM 833 N N . ASP A 1 112 ? -15.539 9.789 -0.88 1 87.69 112 ASP A N 1
ATOM 834 C CA . ASP A 1 112 ? -16.578 10.727 -1.308 1 87.69 112 ASP A CA 1
ATOM 835 C C . ASP A 1 112 ? -17.109 11.531 -0.125 1 87.69 112 ASP A C 1
ATOM 837 O O . ASP A 1 112 ? -17.312 12.742 -0.229 1 87.69 112 ASP A O 1
ATOM 841 N N . ALA A 1 113 ? -17.297 10.875 0.958 1 83.31 113 ALA A N 1
ATOM 842 C CA . ALA A 1 113 ? -17.812 11.531 2.158 1 83.31 113 ALA A CA 1
ATOM 843 C C . ALA A 1 113 ? -16.812 12.531 2.715 1 83.31 113 ALA A C 1
ATOM 845 O O . ALA A 1 113 ? -17.188 13.609 3.18 1 83.31 113 ALA A O 1
ATOM 846 N N . ARG A 1 114 ? -15.625 12.195 2.629 1 82.25 114 ARG A N 1
ATOM 847 C CA . ARG A 1 114 ? -14.57 13.094 3.09 1 82.25 114 ARG A CA 1
ATOM 848 C C . ARG A 1 114 ? -14.477 14.336 2.207 1 82.25 114 ARG A C 1
ATOM 850 O O . ARG A 1 114 ? -14.219 15.43 2.697 1 82.25 114 ARG A O 1
ATOM 857 N N . ALA A 1 115 ? -14.695 14.156 1.038 1 81.12 115 ALA A N 1
ATOM 858 C CA . ALA A 1 115 ? -14.641 15.266 0.091 1 81.12 115 ALA A CA 1
ATOM 859 C C . ALA A 1 115 ? -15.789 16.25 0.324 1 81.12 115 ALA A C 1
ATOM 861 O O . ALA A 1 115 ? -15.68 17.422 -0.012 1 81.12 115 ALA A O 1
ATOM 862 N N . ASP A 1 116 ? -16.703 15.758 1.043 1 76.75 116 ASP A N 1
ATOM 863 C CA . ASP A 1 116 ? -17.891 16.578 1.294 1 76.75 116 ASP A CA 1
ATOM 864 C C . ASP A 1 116 ? -17.75 17.359 2.59 1 76.75 116 ASP A C 1
ATOM 866 O O . ASP A 1 116 ? -18.562 18.234 2.881 1 76.75 116 ASP A O 1
ATOM 870 N N . LEU A 1 117 ? -16.703 17 3.326 1 76.12 117 LEU A N 1
ATOM 871 C CA . LEU A 1 117 ? -16.484 17.75 4.555 1 76.12 117 LEU A CA 1
ATOM 872 C C . LEU A 1 117 ? -15.938 19.141 4.254 1 76.12 117 LEU A C 1
ATOM 874 O O . LEU A 1 117 ? -15.078 19.297 3.385 1 76.12 117 LEU A O 1
ATOM 878 N N . PRO A 1 118 ? -16.516 20.094 4.867 1 71.31 118 PRO A N 1
ATOM 879 C CA . PRO A 1 118 ? -16 21.453 4.652 1 71.31 118 PRO A CA 1
ATOM 880 C C . PRO A 1 118 ? -14.547 21.609 5.078 1 71.31 118 PRO A C 1
ATOM 882 O O . PRO A 1 118 ? -14.102 20.938 6.012 1 71.31 118 PRO A O 1
ATOM 885 N N . THR A 1 119 ? -13.883 22.25 4.27 1 71.06 119 THR A N 1
ATOM 886 C CA . THR A 1 119 ? -12.508 22.578 4.613 1 71.06 119 THR A CA 1
ATOM 887 C C . THR A 1 119 ? -12.477 23.625 5.734 1 71.06 119 THR A C 1
ATOM 889 O O . THR A 1 119 ? -13.469 24.312 5.984 1 71.06 119 THR A O 1
ATOM 892 N N . LEU A 1 120 ? -11.422 23.484 6.465 1 67.75 120 LEU A N 1
ATOM 893 C CA . LEU A 1 120 ? -11.266 24.469 7.523 1 67.75 120 LEU A CA 1
ATOM 894 C C . LEU A 1 120 ? -11.547 25.875 7 1 67.75 120 LEU A C 1
ATOM 896 O O . LEU A 1 120 ? -12.18 26.688 7.688 1 67.75 120 LEU A O 1
ATOM 900 N N . SER A 1 121 ? -11.062 26.141 5.832 1 67.94 121 SER A N 1
ATOM 901 C CA . SER A 1 121 ? -11.266 27.438 5.215 1 67.94 121 SER A CA 1
ATOM 902 C C . SER A 1 121 ? -12.742 27.734 5.008 1 67.94 121 SER A C 1
ATOM 904 O O . SER A 1 121 ? -13.172 28.891 5.082 1 67.94 121 SER A O 1
ATOM 906 N N . GLU A 1 122 ? -13.492 26.734 4.777 1 67.69 122 GLU A N 1
ATOM 907 C CA . GLU A 1 122 ? -14.922 26.906 4.531 1 67.69 122 GLU A CA 1
ATOM 908 C C . GLU A 1 122 ? -15.688 27.078 5.84 1 67.69 122 GLU A C 1
ATOM 910 O O . GLU A 1 122 ? -16.719 27.766 5.875 1 67.69 122 GLU A O 1
ATOM 915 N N . LEU A 1 123 ? -15.039 26.5 6.848 1 69.25 123 LEU A N 1
ATOM 916 C CA . LEU A 1 123 ? -15.688 26.578 8.148 1 69.25 123 LEU A CA 1
ATOM 917 C C . LEU A 1 123 ? -15.383 27.906 8.828 1 69.25 123 LEU A C 1
ATOM 919 O O . LEU A 1 123 ? -16.234 28.453 9.562 1 69.25 123 LEU A O 1
ATOM 923 N N . MET A 1 124 ? -14.078 28.25 8.539 1 66.5 124 MET A N 1
ATOM 924 C CA . M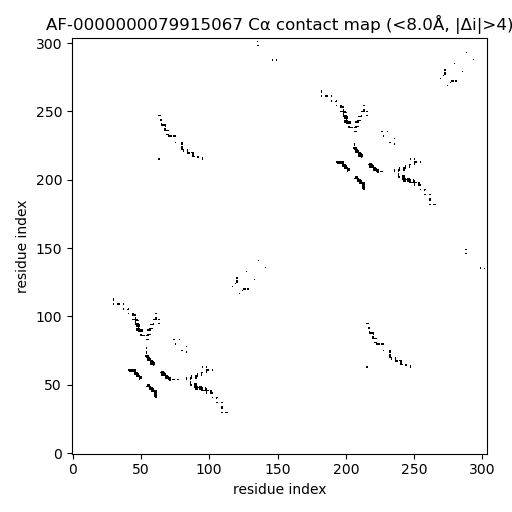ET A 1 124 ? -13.656 29.531 9.102 1 66.5 124 MET A CA 1
ATOM 925 C C . MET A 1 124 ? -13.203 30.484 8 1 66.5 124 MET A C 1
ATOM 927 O O . MET A 1 124 ? -12.008 30.75 7.855 1 66.5 124 MET A O 1
ATOM 931 N N . PRO A 1 125 ? -14.125 30.953 7.297 1 65.25 125 PRO A N 1
ATOM 932 C CA . PRO A 1 125 ? -13.773 31.812 6.16 1 65.25 125 PRO A CA 1
ATOM 933 C C . PRO A 1 125 ? -12.891 32.969 6.559 1 65.25 125 PRO A C 1
ATOM 935 O O . PRO A 1 125 ? -12.102 33.469 5.742 1 65.25 125 PRO A O 1
ATOM 938 N N . ASP A 1 126 ? -13.102 33.25 7.781 1 62.34 126 ASP A N 1
ATOM 939 C CA . ASP A 1 126 ? -12.352 34.438 8.234 1 62.34 126 ASP A CA 1
ATOM 940 C C . ASP A 1 126 ? -11.039 34 8.906 1 62.34 126 ASP A C 1
ATOM 942 O O . ASP A 1 126 ? -10.344 34.844 9.492 1 62.34 126 ASP A O 1
ATOM 946 N N . ALA A 1 127 ? -10.898 32.781 8.883 1 61.06 127 ALA A N 1
ATOM 947 C CA . ALA A 1 127 ? -9.656 32.312 9.508 1 61.06 127 ALA A CA 1
ATOM 948 C C . ALA A 1 127 ? -8.445 32.719 8.68 1 61.06 127 ALA A C 1
ATOM 950 O O . ALA A 1 127 ? -8.469 32.656 7.449 1 61.06 127 ALA A O 1
ATOM 951 N N . PRO A 1 128 ? -7.562 33.312 9.391 1 58.91 128 PRO A N 1
ATOM 952 C CA . PRO A 1 128 ? -6.363 33.719 8.656 1 58.91 128 PRO A CA 1
ATOM 953 C C . PRO A 1 128 ? -5.73 32.562 7.883 1 58.91 128 PRO A C 1
ATOM 955 O O . PRO A 1 128 ? -5.758 31.422 8.344 1 58.91 128 PRO A O 1
ATOM 958 N N . ARG A 1 129 ? -5.77 32.688 6.625 1 60.53 129 ARG A N 1
ATOM 959 C CA . ARG A 1 129 ? -5.078 31.719 5.777 1 60.53 129 ARG A CA 1
ATOM 960 C C . ARG A 1 129 ? -3.564 31.844 5.922 1 60.53 129 ARG A C 1
ATOM 962 O O . ARG A 1 129 ? -3.053 32.938 6.203 1 60.53 129 ARG A O 1
ATOM 969 N N . PRO A 1 130 ? -2.939 30.703 5.852 1 54.59 130 PRO A N 1
ATOM 970 C CA . PRO A 1 130 ? -1.481 30.844 5.855 1 54.59 130 PRO A CA 1
ATOM 971 C C . PRO A 1 130 ? -0.976 31.734 4.719 1 54.59 130 PRO A C 1
ATOM 973 O O . PRO A 1 130 ? -1.392 31.562 3.57 1 54.59 130 PRO A O 1
ATOM 976 N N . GLY A 1 131 ? -0.322 32.75 5.176 1 60.28 131 GLY A N 1
ATOM 977 C CA . GLY A 1 131 ? 0.168 33.781 4.258 1 60.28 131 GLY A CA 1
ATOM 978 C C . GLY A 1 131 ? -0.595 35.094 4.352 1 60.28 131 GLY A C 1
ATOM 979 O O . GLY A 1 131 ? -0.234 36.062 3.703 1 60.28 131 GLY A O 1
ATOM 980 N N . ASP A 1 132 ? -1.791 34.969 4.898 1 59.75 132 ASP A N 1
ATOM 981 C CA . ASP A 1 132 ? -2.523 36.219 5.074 1 59.75 132 ASP A CA 1
ATOM 982 C C . ASP A 1 132 ? -1.729 37.188 5.93 1 59.75 132 ASP A C 1
ATOM 984 O O . ASP A 1 132 ? -1.106 36.812 6.918 1 59.75 132 ASP A O 1
ATOM 988 N N . PRO A 1 133 ? -1.565 38.375 5.547 1 60.09 133 PRO A N 1
ATOM 989 C CA . PRO A 1 133 ? -0.943 39.375 6.434 1 60.09 133 PRO A CA 1
ATOM 990 C C . PRO A 1 133 ? -1.713 39.562 7.742 1 60.09 133 PRO A C 1
ATOM 992 O O . PRO A 1 133 ? -2.926 39.312 7.785 1 60.09 133 PRO A O 1
ATOM 995 N N . PRO A 1 134 ? -1.113 39.594 8.844 1 55.28 134 PRO A N 1
ATOM 996 C CA . PRO A 1 134 ? -1.82 39.781 10.109 1 55.28 134 PRO A CA 1
ATOM 997 C C . PRO A 1 134 ? -2.852 40.906 10.023 1 55.28 134 PRO A C 1
ATOM 999 O O . PRO A 1 134 ? -2.666 41.875 9.266 1 55.28 134 PRO A O 1
ATOM 1002 N N . PRO A 1 135 ? -4.078 40.594 10.406 1 52.56 135 PRO A N 1
ATOM 1003 C CA . PRO A 1 135 ? -5.09 41.656 10.336 1 52.56 135 PRO A CA 1
ATOM 1004 C C . PRO A 1 135 ? -4.574 42.969 10.859 1 52.56 135 PRO A C 1
ATOM 1006 O O . PRO A 1 135 ? -3.73 43.031 11.758 1 52.56 135 PRO A O 1
ATOM 1009 N N . SER A 1 136 ? -4.719 44 10.164 1 53.03 136 SER A N 1
ATOM 1010 C CA . SER A 1 136 ? -4.352 45.344 10.602 1 53.03 136 SER A CA 1
ATOM 1011 C C . SER A 1 136 ? -5.176 45.781 11.805 1 53.03 136 SER A C 1
ATOM 1013 O O . SER A 1 136 ? -6.34 45.406 11.945 1 53.03 136 SER A O 1
ATOM 1015 N N . ALA A 1 137 ? -4.625 46.125 12.898 1 50.28 137 ALA A N 1
ATOM 1016 C CA . ALA A 1 137 ? -5.242 46.625 14.117 1 50.28 137 ALA A CA 1
ATOM 1017 C C . ALA A 1 137 ? -6.469 47.469 13.805 1 50.28 137 ALA A C 1
ATOM 1019 O O . ALA A 1 137 ? -7.34 47.656 14.664 1 50.28 137 ALA A O 1
ATOM 1020 N N . ASP A 1 138 ? -6.535 48.062 12.594 1 48.78 138 ASP A N 1
ATOM 1021 C CA . ASP A 1 138 ? -7.602 49 12.312 1 48.78 138 ASP A CA 1
ATOM 1022 C C . ASP A 1 138 ? -8.883 48.281 11.891 1 48.78 138 ASP A C 1
ATOM 1024 O O . ASP A 1 138 ? -9.875 48.938 11.547 1 48.78 138 ASP A O 1
ATOM 1028 N N . GLU A 1 139 ? -8.938 47.031 11.828 1 51.97 139 GLU A N 1
ATOM 1029 C CA . GLU A 1 139 ? -10.211 46.438 11.422 1 51.97 139 GLU A CA 1
ATOM 1030 C C . GLU A 1 139 ? -11.172 46.312 12.609 1 51.97 139 GLU A C 1
ATOM 1032 O O . GLU A 1 139 ? -10.789 45.812 13.672 1 51.97 139 GLU A O 1
ATOM 1037 N N . PRO A 1 140 ? -12.391 46.969 12.609 1 50.25 140 PRO A N 1
ATOM 1038 C CA . PRO A 1 140 ? -13.312 47.156 13.727 1 50.25 140 PRO A CA 1
ATOM 1039 C C . PRO A 1 140 ? -13.656 45.875 14.445 1 50.25 140 PRO A C 1
ATOM 1041 O O . PRO A 1 140 ? -14.016 45.875 15.625 1 50.25 140 PRO A O 1
ATOM 1044 N N . GLY A 1 141 ? -13.852 44.844 13.758 1 47.12 141 GLY A N 1
ATOM 1045 C CA . GLY A 1 141 ? -14.445 43.688 14.391 1 47.12 141 GLY A CA 1
ATOM 1046 C C . GLY A 1 141 ? -13.523 43 15.391 1 47.12 141 GLY A C 1
ATOM 1047 O O . GLY A 1 141 ? -13.875 41.969 15.969 1 47.12 141 GLY A O 1
ATOM 1048 N N . TRP A 1 142 ? -12.32 43.281 15.266 1 44.41 142 TRP A N 1
ATOM 1049 C CA . TRP A 1 142 ? -11.469 42.688 16.297 1 44.41 142 TRP A CA 1
ATOM 1050 C C . TRP A 1 142 ? -11.625 43.438 17.625 1 44.41 142 TRP A C 1
ATOM 1052 O O . TRP A 1 142 ? -11.164 44.594 17.75 1 44.41 142 TRP A O 1
ATOM 1062 N N . ASN A 1 143 ? -12.883 43.406 18.219 1 39.16 143 ASN A N 1
ATOM 1063 C CA . ASN A 1 143 ? -13.031 44.031 19.547 1 39.16 143 ASN A CA 1
ATOM 1064 C C . ASN A 1 143 ? -11.938 43.562 20.5 1 39.16 143 ASN A C 1
ATOM 1066 O O . ASN A 1 143 ? -11.641 42.375 20.578 1 39.16 143 ASN A O 1
ATOM 1070 N N . ALA A 1 144 ? -11.078 44.5 20.828 1 39.25 144 ALA A N 1
ATOM 1071 C CA . ALA A 1 144 ? -10.109 44.438 21.922 1 39.25 144 ALA A CA 1
ATOM 1072 C C . ALA A 1 144 ? -10.727 43.812 23.172 1 39.25 144 ALA A C 1
ATOM 1074 O O . ALA A 1 144 ? -10.047 43.625 24.188 1 39.25 144 ALA A O 1
ATOM 1075 N N . SER A 1 145 ? -12.094 43.688 23.172 1 42.22 145 SER A N 1
ATOM 1076 C CA . SER A 1 145 ? -12.766 43.219 24.391 1 42.22 145 SER A CA 1
ATOM 1077 C C . SER A 1 145 ? -12.305 41.844 24.781 1 42.22 145 SER A C 1
ATOM 1079 O O . SER A 1 145 ? -12.406 41.469 25.953 1 42.22 145 SER A O 1
ATOM 1081 N N . ILE A 1 146 ? -11.93 41.094 23.812 1 37.53 146 ILE A N 1
ATOM 1082 C CA . ILE A 1 146 ? -11.492 39.812 24.344 1 37.53 146 ILE A CA 1
ATOM 1083 C C . ILE A 1 146 ? -10.258 40.031 25.234 1 37.53 146 ILE A C 1
ATOM 1085 O O . ILE A 1 146 ? -10.07 39.281 26.203 1 37.53 146 ILE A O 1
ATOM 1089 N N . LEU A 1 147 ? -9.578 41.125 24.969 1 37.53 147 LEU A N 1
ATOM 1090 C CA . LEU A 1 147 ? -8.445 41.5 25.812 1 37.53 147 LEU A CA 1
ATOM 1091 C C . LEU A 1 147 ? -8.906 42.219 27.062 1 37.53 147 LEU A C 1
ATOM 1093 O O . LEU A 1 147 ? -8.211 42.25 28.078 1 37.53 147 LEU A O 1
ATOM 1097 N N . ARG A 1 148 ? -10.008 42.938 26.938 1 37.34 148 ARG A N 1
ATOM 1098 C CA . ARG A 1 148 ? -10.383 43.75 28.094 1 37.34 148 ARG A CA 1
ATOM 1099 C C . ARG A 1 148 ? -11.008 42.875 29.188 1 37.34 148 ARG A C 1
ATOM 1101 O O . ARG A 1 148 ? -11.086 43.281 30.344 1 37.34 148 ARG A O 1
ATOM 1108 N N . GLY A 1 149 ? -11.625 41.781 28.844 1 38.47 149 GLY A N 1
ATOM 1109 C CA . GLY A 1 149 ? -12.281 41.094 29.953 1 38.47 149 GLY A CA 1
ATOM 1110 C C . GLY A 1 149 ? -11.305 40.562 30.969 1 38.47 149 GLY A C 1
ATOM 1111 O O . GLY A 1 149 ? -11.711 39.938 31.969 1 38.47 149 GLY A O 1
ATOM 1112 N N . ALA A 1 150 ? -10.008 40.531 30.578 1 36.66 150 ALA A N 1
ATOM 1113 C CA . ALA A 1 150 ? -9.172 39.938 31.625 1 36.66 150 ALA A CA 1
ATOM 1114 C C . ALA A 1 150 ? -8.805 40.969 32.688 1 36.66 150 ALA A C 1
ATOM 1116 O O . ALA A 1 150 ? -8.117 40.656 33.656 1 36.66 150 ALA A O 1
ATOM 1117 N N . ASP A 1 151 ? -9 42.344 32.469 1 31.53 151 ASP A N 1
ATOM 1118 C CA . ASP A 1 151 ? -8.531 43.25 33.5 1 31.53 151 ASP A CA 1
ATOM 1119 C C . ASP A 1 151 ? -9.555 43.375 34.625 1 31.53 151 ASP A C 1
ATOM 1121 O O . ASP A 1 151 ? -9.258 43.938 35.688 1 31.53 151 ASP A O 1
ATOM 1125 N N . ARG A 1 152 ? -10.875 43.031 34.438 1 29.39 152 ARG A N 1
ATOM 1126 C CA . ARG A 1 152 ? -11.586 43.219 35.719 1 29.39 152 ARG A CA 1
ATOM 1127 C C . ARG A 1 152 ? -11.43 42 36.625 1 29.39 152 ARG A C 1
ATOM 1129 O O . ARG A 1 152 ? -11.453 40.875 36.156 1 29.39 152 ARG A O 1
ATOM 1136 N N . MET B 1 1 ? 25.953 56.75 21.812 1 67.44 1 MET B N 1
ATOM 1137 C CA . MET B 1 1 ? 26.766 55.562 21.969 1 67.44 1 MET B CA 1
ATOM 1138 C C . MET B 1 1 ? 25.891 54.344 22.312 1 67.44 1 MET B C 1
ATOM 1140 O O . MET B 1 1 ? 26.062 53.281 21.734 1 67.44 1 MET B O 1
ATOM 1144 N N . VAL B 1 2 ? 24.922 54.5 23.062 1 79.81 2 VAL B N 1
ATOM 1145 C CA . VAL B 1 2 ? 24.031 53.438 23.5 1 79.81 2 VAL B CA 1
ATOM 1146 C C . VAL B 1 2 ? 23.172 52.969 22.328 1 79.81 2 VAL B C 1
ATOM 1148 O O . VAL B 1 2 ? 22.938 51.75 22.172 1 79.81 2 VAL B O 1
ATOM 1151 N N . ASP B 1 3 ? 23 53.906 21.391 1 88.44 3 ASP B N 1
ATOM 1152 C CA . ASP B 1 3 ? 22.094 53.625 20.281 1 88.44 3 ASP B CA 1
ATOM 1153 C C . ASP B 1 3 ? 22.781 52.75 19.234 1 88.44 3 ASP B C 1
ATOM 1155 O O . ASP B 1 3 ? 22.188 51.812 18.703 1 88.44 3 ASP B O 1
ATOM 1159 N N . GLN B 1 4 ? 24.172 53.031 19.188 1 89.56 4 GLN B N 1
ATOM 1160 C CA . GLN B 1 4 ? 24.938 52.281 18.188 1 89.56 4 GLN B CA 1
ATOM 1161 C C . GLN B 1 4 ? 25.109 50.844 18.609 1 89.56 4 GLN B C 1
ATOM 1163 O O . GLN B 1 4 ? 25.031 49.938 17.797 1 89.56 4 GLN B O 1
ATOM 1168 N N . ALA B 1 5 ? 25.281 50.656 19.953 1 91.5 5 ALA B N 1
ATOM 1169 C CA . ALA B 1 5 ? 25.453 49.312 20.5 1 91.5 5 ALA B CA 1
ATOM 1170 C C . ALA B 1 5 ? 24.203 48.469 20.328 1 91.5 5 ALA B C 1
ATOM 1172 O O . ALA B 1 5 ? 24.281 47.281 19.969 1 91.5 5 ALA B O 1
ATOM 1173 N N . ALA B 1 6 ? 23.016 49.094 20.438 1 90.88 6 ALA B N 1
ATOM 1174 C CA . ALA B 1 6 ? 21.75 48.375 20.281 1 90.88 6 ALA B CA 1
ATOM 1175 C C . ALA B 1 6 ? 21.516 47.969 18.844 1 90.88 6 ALA B C 1
ATOM 1177 O O . ALA B 1 6 ? 21.031 46.875 18.562 1 90.88 6 ALA B O 1
ATOM 1178 N N . ARG B 1 7 ? 21.922 48.844 17.953 1 91.62 7 ARG B N 1
ATOM 1179 C CA . ARG B 1 7 ? 21.797 48.531 16.531 1 91.62 7 ARG B CA 1
ATOM 1180 C C . ARG B 1 7 ? 22.719 47.375 16.125 1 91.62 7 ARG B C 1
ATOM 1182 O O . ARG B 1 7 ? 22.328 46.531 15.328 1 91.62 7 ARG B O 1
ATOM 1189 N N . HIS B 1 8 ? 23.766 47.375 16.703 1 90.75 8 HIS B N 1
ATOM 1190 C CA . HIS B 1 8 ? 24.734 46.344 16.406 1 90.75 8 HIS B CA 1
ATOM 1191 C C . HIS B 1 8 ? 24.25 44.969 16.938 1 90.75 8 HIS B C 1
ATOM 1193 O O . HIS B 1 8 ? 24.375 43.969 16.25 1 90.75 8 HIS B O 1
ATOM 1199 N N . GLU B 1 9 ? 23.625 45.031 18.094 1 90.19 9 GLU B N 1
ATOM 1200 C CA . GLU B 1 9 ? 23.109 43.812 18.688 1 90.19 9 GLU B CA 1
ATOM 1201 C C . GLU B 1 9 ? 21.938 43.25 17.875 1 90.19 9 GLU B C 1
ATOM 1203 O O . GLU B 1 9 ? 21.859 42.062 17.641 1 90.19 9 GLU B O 1
ATOM 1208 N N . LEU B 1 10 ? 21.109 44.062 17.312 1 89.5 10 LEU B N 1
ATOM 1209 C CA . LEU B 1 10 ? 19.969 43.688 16.5 1 89.5 10 LEU B CA 1
ATOM 1210 C C . LEU B 1 10 ? 20.422 43.094 15.164 1 89.5 10 LEU B C 1
ATOM 1212 O O . LEU B 1 10 ? 19.875 42.094 14.703 1 89.5 10 LEU B O 1
ATOM 1216 N N . ARG B 1 11 ? 21.438 43.656 14.586 1 90.62 11 ARG B N 1
ATOM 1217 C CA . ARG B 1 11 ? 21.984 43.156 13.336 1 90.62 11 ARG B CA 1
ATOM 1218 C C . ARG B 1 11 ? 22.609 41.781 13.531 1 90.62 11 ARG B C 1
ATOM 1220 O O . ARG B 1 11 ? 22.453 40.906 12.688 1 90.62 11 ARG B O 1
ATOM 1227 N N . ALA B 1 12 ? 23.234 41.656 14.703 1 92.75 12 ALA B N 1
ATOM 1228 C CA . ALA B 1 12 ? 23.875 40.375 15 1 92.75 12 ALA B CA 1
ATOM 1229 C C . ALA B 1 12 ? 22.828 39.281 15.188 1 92.75 12 ALA B C 1
ATOM 1231 O O . ALA B 1 12 ? 23 38.156 14.688 1 92.75 12 ALA B O 1
ATOM 1232 N N . ARG B 1 13 ? 21.672 39.594 15.781 1 89.25 13 ARG B N 1
ATOM 1233 C CA . ARG B 1 13 ? 20.594 38.625 16.016 1 89.25 13 ARG B CA 1
ATOM 1234 C C . ARG B 1 13 ? 19.891 38.281 14.703 1 89.25 13 ARG B C 1
ATOM 1236 O O . ARG B 1 13 ? 19.594 37.125 14.453 1 89.25 13 ARG B O 1
ATOM 1243 N N . ASN B 1 14 ? 19.672 39.156 13.906 1 91 14 ASN B N 1
ATOM 1244 C CA . ASN B 1 14 ? 19.047 38.969 12.602 1 91 14 ASN B CA 1
ATOM 1245 C C . ASN B 1 14 ? 19.922 38.094 11.703 1 91 14 ASN B C 1
ATOM 1247 O O . ASN B 1 14 ? 19.422 37.188 11.008 1 91 14 ASN B O 1
ATOM 1251 N N . GLU B 1 15 ? 21.25 38.406 11.852 1 92.81 15 GLU B N 1
ATOM 1252 C CA . GLU B 1 15 ? 22.188 37.594 11.062 1 92.81 15 GLU B CA 1
ATOM 1253 C C . GLU B 1 15 ? 22.203 36.156 11.539 1 92.81 15 GLU B C 1
ATOM 1255 O O . GLU B 1 15 ? 22.25 35.219 10.727 1 92.81 15 GLU B O 1
ATOM 1260 N N . GLU B 1 16 ? 22.094 35.938 12.789 1 90.12 16 GLU B N 1
ATOM 1261 C CA . GLU B 1 16 ? 22.047 34.594 13.359 1 90.12 16 GLU B CA 1
ATOM 1262 C C . GLU B 1 16 ? 20.781 33.875 12.938 1 90.12 16 GLU B C 1
ATOM 1264 O O . GLU B 1 16 ? 20.828 32.688 12.57 1 90.12 16 GLU B O 1
ATOM 1269 N N . LEU B 1 17 ? 19.672 34.594 12.828 1 87.44 17 LEU B N 1
ATOM 1270 C CA . LEU B 1 17 ? 18.391 34.031 12.414 1 87.44 17 LEU B CA 1
ATOM 1271 C C . LEU B 1 17 ? 18.406 33.656 10.938 1 87.44 17 LEU B C 1
ATOM 1273 O O . LEU B 1 17 ? 17.906 32.594 10.555 1 87.44 17 LEU B O 1
ATOM 1277 N N . ARG B 1 18 ? 19.062 34.469 10.156 1 89.19 18 ARG B N 1
ATOM 1278 C CA . ARG B 1 18 ? 19.188 34.188 8.734 1 89.19 18 ARG B CA 1
ATOM 1279 C C . ARG B 1 18 ? 20.016 32.938 8.5 1 89.19 18 ARG B C 1
ATOM 1281 O O . ARG B 1 18 ? 19.688 32.125 7.637 1 89.19 18 ARG B O 1
ATOM 1288 N N . HIS B 1 19 ? 20.984 32.75 9.352 1 92.06 19 HIS B N 1
ATOM 1289 C CA . HIS B 1 19 ? 21.828 31.562 9.234 1 92.06 19 HIS B CA 1
ATOM 1290 C C . HIS B 1 19 ? 21.062 30.312 9.648 1 92.06 19 HIS B C 1
ATOM 1292 O O . HIS B 1 19 ? 21.172 29.266 8.992 1 92.06 19 HIS B O 1
ATOM 1298 N N . GLN B 1 20 ? 20.203 30.422 10.57 1 88.38 20 GLN B N 1
ATOM 1299 C CA . GLN B 1 20 ? 19.391 29.297 11.039 1 88.38 20 GLN B CA 1
ATOM 1300 C C . GLN B 1 20 ? 18.359 28.891 10.008 1 88.38 20 GLN B C 1
ATOM 1302 O O . GLN B 1 20 ? 18.172 27.703 9.727 1 88.38 20 GLN B O 1
ATOM 1307 N N . ILE B 1 21 ? 17.734 29.859 9.484 1 87.5 21 ILE B N 1
ATOM 1308 C CA . ILE B 1 21 ? 16.734 29.625 8.461 1 87.5 21 ILE B CA 1
ATOM 1309 C C . ILE B 1 21 ? 17.375 28.969 7.246 1 87.5 21 ILE B C 1
ATOM 1311 O O . ILE B 1 21 ? 16.859 27.984 6.711 1 87.5 21 ILE B O 1
ATOM 1315 N N . ASP B 1 22 ? 18.531 29.516 6.922 1 91.69 22 ASP B N 1
ATOM 1316 C CA . ASP B 1 22 ? 19.266 28.953 5.785 1 91.69 22 ASP B CA 1
ATOM 1317 C C . ASP B 1 22 ? 19.641 27.484 6.051 1 91.69 22 ASP B C 1
ATOM 1319 O O . ASP B 1 22 ? 19.547 26.656 5.152 1 91.69 22 ASP B O 1
ATOM 1323 N N . SER B 1 23 ? 19.969 27.188 7.309 1 91.19 23 SER B N 1
ATOM 1324 C CA . SER B 1 23 ? 20.312 25.812 7.688 1 91.19 23 SER B CA 1
ATOM 1325 C C . SER B 1 23 ? 19.094 24.906 7.629 1 91.19 23 SER B C 1
ATOM 1327 O O . SER B 1 23 ? 19.188 23.766 7.184 1 91.19 23 SER B O 1
ATOM 1329 N N . MET B 1 24 ? 18 25.422 7.973 1 85.75 24 MET B N 1
ATOM 1330 C CA . MET B 1 24 ? 16.75 24.672 7.945 1 85.75 24 MET B CA 1
ATOM 1331 C C . MET B 1 24 ? 16.328 24.375 6.512 1 85.75 24 MET B C 1
ATOM 1333 O O . MET B 1 24 ? 15.945 23.25 6.195 1 85.75 24 MET B O 1
ATOM 1337 N N . LEU B 1 25 ? 16.469 25.344 5.691 1 89.69 25 LEU B N 1
ATOM 1338 C CA . LEU B 1 25 ? 16.094 25.172 4.289 1 89.69 25 LEU B CA 1
ATOM 1339 C C . LEU B 1 25 ? 17.016 24.141 3.615 1 89.69 25 LEU B C 1
ATOM 1341 O O . LEU B 1 25 ? 16.547 23.359 2.791 1 89.69 25 LEU B O 1
ATOM 1345 N N . ASP B 1 26 ? 18.203 24.156 4.035 1 92.38 26 ASP B N 1
ATOM 1346 C CA . ASP B 1 26 ? 19.141 23.172 3.51 1 92.38 26 ASP B CA 1
ATOM 1347 C C . ASP B 1 26 ? 18.766 21.766 3.965 1 92.38 26 ASP B C 1
ATOM 1349 O O . ASP B 1 26 ? 18.844 20.812 3.184 1 92.38 26 ASP B O 1
ATOM 1353 N N . ALA B 1 27 ? 18.344 21.656 5.188 1 87.44 27 ALA B N 1
ATOM 1354 C CA . ALA B 1 27 ? 17.938 20.375 5.734 1 87.44 27 ALA B CA 1
ATOM 1355 C C . ALA B 1 27 ? 16.688 19.844 5.027 1 87.44 27 ALA B C 1
ATOM 1357 O O . ALA B 1 27 ? 16.625 18.656 4.684 1 87.44 27 ALA B O 1
ATOM 1358 N N . VAL B 1 28 ? 15.828 20.688 4.684 1 87.94 28 VAL B N 1
ATOM 1359 C CA . VAL B 1 28 ? 14.602 20.312 3.992 1 87.94 28 VAL B CA 1
ATOM 1360 C C . VAL B 1 28 ? 14.93 19.859 2.572 1 87.94 28 VAL B C 1
ATOM 1362 O O . VAL B 1 28 ? 14.367 18.875 2.084 1 87.94 28 VAL B O 1
ATOM 1365 N N . ARG B 1 29 ? 15.836 20.656 1.974 1 93 29 ARG B N 1
ATOM 1366 C CA . ARG B 1 29 ? 16.234 20.312 0.615 1 93 29 ARG B CA 1
ATOM 1367 C C . ARG B 1 29 ? 16.922 18.953 0.582 1 93 29 ARG B C 1
ATOM 1369 O O . ARG B 1 29 ? 16.641 18.125 -0.291 1 93 29 ARG B O 1
ATOM 1376 N N . ARG B 1 30 ? 17.766 18.734 1.586 1 90.94 30 ARG B N 1
ATOM 1377 C CA . ARG B 1 30 ? 18.453 17.453 1.674 1 90.94 30 ARG B CA 1
ATOM 1378 C C . ARG B 1 30 ? 17.469 16.312 1.908 1 90.94 30 ARG B C 1
ATOM 1380 O O . ARG B 1 30 ? 17.609 15.234 1.336 1 90.94 30 ARG B O 1
ATOM 1387 N N . GLN B 1 31 ? 16.469 16.594 2.641 1 90.25 31 GLN B N 1
ATOM 1388 C CA . GLN B 1 31 ? 15.43 15.594 2.922 1 90.25 31 GLN B CA 1
ATOM 1389 C C . GLN B 1 31 ? 14.625 15.266 1.669 1 90.25 31 GLN B C 1
ATOM 1391 O O . GLN B 1 31 ? 14.352 14.102 1.39 1 90.25 31 GLN B O 1
ATOM 1396 N N . ALA B 1 32 ? 14.328 16.25 0.95 1 92.56 32 ALA B N 1
ATOM 1397 C CA . ALA B 1 32 ? 13.57 16.031 -0.281 1 92.56 32 ALA B CA 1
ATOM 1398 C C . ALA B 1 32 ? 14.367 15.211 -1.284 1 92.56 32 ALA B C 1
ATOM 1400 O O . ALA B 1 32 ? 13.812 14.328 -1.951 1 92.56 32 ALA B O 1
ATOM 1401 N N . ASP B 1 33 ? 15.648 15.508 -1.326 1 93.75 33 ASP B N 1
ATOM 1402 C CA . ASP B 1 33 ? 16.516 14.742 -2.213 1 93.75 33 ASP B CA 1
ATOM 1403 C C . ASP B 1 33 ? 16.594 13.281 -1.783 1 93.75 33 ASP B C 1
ATOM 1405 O O . ASP B 1 33 ? 16.578 12.383 -2.625 1 93.75 33 ASP B O 1
ATOM 1409 N N . SER B 1 34 ? 16.734 13.07 -0.478 1 92.88 34 SER B N 1
ATOM 1410 C CA . SER B 1 34 ? 16.797 11.719 0.066 1 92.88 34 SER B CA 1
ATOM 1411 C C . SER B 1 34 ? 15.508 10.961 -0.224 1 92.88 34 SER B C 1
ATOM 1413 O O . SER B 1 34 ? 15.539 9.773 -0.573 1 92.88 34 SER B O 1
ATOM 1415 N N . LEU B 1 35 ? 14.406 11.578 -0.128 1 93.31 35 LEU B N 1
ATOM 1416 C CA . LEU B 1 35 ? 13.117 10.969 -0.409 1 93.31 35 LEU B CA 1
ATOM 1417 C C . LEU B 1 35 ? 12.992 10.602 -1.884 1 93.31 35 LEU B C 1
ATOM 1419 O O . LEU B 1 35 ? 12.523 9.516 -2.221 1 93.31 35 LEU B O 1
ATOM 1423 N N . ALA B 1 36 ? 13.359 11.453 -2.732 1 95 36 ALA B N 1
ATOM 1424 C CA . ALA B 1 36 ? 13.297 11.195 -4.168 1 95 36 ALA B CA 1
ATOM 1425 C C . ALA B 1 36 ? 14.156 9.984 -4.543 1 95 36 ALA B C 1
ATOM 1427 O O . ALA B 1 36 ? 13.742 9.148 -5.348 1 95 36 ALA B O 1
ATOM 1428 N N . GLN B 1 37 ? 15.305 9.891 -3.943 1 95.56 37 GLN B N 1
ATOM 1429 C CA . GLN B 1 37 ? 16.203 8.766 -4.203 1 95.56 37 GLN B CA 1
ATOM 1430 C C . GLN B 1 37 ? 15.602 7.461 -3.688 1 95.56 37 GLN B C 1
ATOM 1432 O O . GLN B 1 37 ? 15.664 6.434 -4.363 1 95.56 37 GLN B O 1
ATOM 1437 N N . ALA B 1 38 ? 15.078 7.5 -2.494 1 95.44 38 ALA B N 1
ATOM 1438 C CA . ALA B 1 38 ? 14.43 6.324 -1.91 1 95.44 38 ALA B CA 1
ATOM 1439 C C . ALA B 1 38 ? 13.266 5.855 -2.77 1 95.44 38 ALA B C 1
ATOM 1441 O O . ALA B 1 38 ? 13.094 4.656 -2.998 1 95.44 38 ALA B O 1
ATOM 1442 N N . LYS B 1 39 ? 12.484 6.836 -3.184 1 95.88 39 LYS B N 1
ATOM 1443 C CA . LYS B 1 39 ? 11.359 6.504 -4.047 1 95.88 39 LYS B CA 1
ATOM 1444 C C . LYS B 1 39 ? 11.828 5.809 -5.32 1 95.88 39 LYS B C 1
ATOM 1446 O O . LYS B 1 39 ? 11.242 4.805 -5.738 1 95.88 39 LYS B O 1
ATOM 1451 N N . SER B 1 40 ? 12.812 6.328 -5.98 1 96.62 40 SER B N 1
ATOM 1452 C CA . SER B 1 40 ? 13.367 5.727 -7.188 1 96.62 40 SER B CA 1
ATOM 1453 C C . SER B 1 40 ? 13.875 4.312 -6.922 1 96.62 40 SER B C 1
ATOM 1455 O O . SER B 1 40 ? 13.656 3.404 -7.727 1 96.62 40 SER B O 1
ATOM 1457 N N . GLU B 1 41 ? 14.523 4.137 -5.844 1 97 41 GLU B N 1
ATOM 1458 C CA . GLU B 1 41 ? 15.055 2.826 -5.473 1 97 41 GLU B CA 1
ATOM 1459 C C . GLU B 1 41 ? 13.93 1.837 -5.188 1 97 41 GLU B C 1
ATOM 1461 O O . GLU B 1 41 ? 14.008 0.668 -5.57 1 97 41 GLU B O 1
ATOM 1466 N N . VAL B 1 42 ? 12.93 2.287 -4.512 1 96.94 42 VAL B N 1
ATOM 1467 C CA . VAL B 1 42 ? 11.781 1.438 -4.23 1 96.94 42 VAL B CA 1
ATOM 1468 C C . VAL B 1 42 ? 11.164 0.957 -5.543 1 96.94 42 VAL B C 1
ATOM 1470 O O . VAL B 1 42 ? 10.836 -0.223 -5.684 1 96.94 42 VAL B O 1
ATOM 1473 N N . GLU B 1 43 ? 11.016 1.812 -6.5 1 95.81 43 GLU B N 1
ATOM 1474 C CA . GLU B 1 43 ? 10.383 1.478 -7.773 1 95.81 43 GLU B CA 1
ATOM 1475 C C . GLU B 1 43 ? 11.164 0.394 -8.508 1 95.81 43 GLU B C 1
ATOM 1477 O O . GLU B 1 43 ? 10.602 -0.334 -9.328 1 95.81 43 GLU B O 1
ATOM 1482 N N . ARG B 1 44 ? 12.391 0.244 -8.172 1 96.62 44 ARG B N 1
ATOM 1483 C CA . ARG B 1 44 ? 13.25 -0.717 -8.867 1 96.62 44 ARG B CA 1
ATOM 1484 C C . ARG B 1 44 ? 13.406 -1.992 -8.047 1 96.62 44 ARG B C 1
ATOM 1486 O O . ARG B 1 44 ? 14.023 -2.959 -8.508 1 96.62 44 ARG B O 1
ATOM 1493 N N . THR B 1 45 ? 12.938 -1.929 -6.879 1 97 45 THR B N 1
ATOM 1494 C CA . THR B 1 45 ? 13.102 -3.072 -5.988 1 97 45 THR B CA 1
ATOM 1495 C C . THR B 1 45 ? 12.289 -4.266 -6.484 1 97 45 THR B C 1
ATOM 1497 O O . THR B 1 45 ? 11.156 -4.105 -6.934 1 97 45 THR B O 1
ATOM 1500 N N . LYS B 1 46 ? 12.891 -5.434 -6.422 1 97.94 46 LYS B N 1
ATOM 1501 C CA . LYS B 1 46 ? 12.25 -6.699 -6.766 1 97.94 46 LYS B CA 1
ATOM 1502 C C . LYS B 1 46 ? 12.391 -7.711 -5.633 1 97.94 46 LYS B C 1
ATOM 1504 O O . LYS B 1 46 ? 13.359 -7.672 -4.875 1 97.94 46 LYS B O 1
ATOM 1509 N N . GLY B 1 47 ? 11.383 -8.453 -5.453 1 98.44 47 GLY B N 1
ATOM 1510 C CA . GLY B 1 47 ? 11.414 -9.562 -4.52 1 98.44 47 GLY B CA 1
ATOM 1511 C C . GLY B 1 47 ? 11.336 -10.922 -5.199 1 98.44 47 GLY B C 1
ATOM 1512 O O . GLY B 1 47 ? 10.875 -11.023 -6.336 1 98.44 47 GLY B O 1
ATOM 1513 N N . SER B 1 48 ? 11.867 -11.914 -4.445 1 98.75 48 SER B N 1
ATOM 1514 C CA . SER B 1 48 ? 11.812 -13.281 -4.965 1 98.75 48 SER B CA 1
ATOM 1515 C C . SER B 1 48 ? 11.555 -14.289 -3.848 1 98.75 48 SER B C 1
ATOM 1517 O O . SER B 1 48 ? 11.844 -14.016 -2.682 1 98.75 48 SER B O 1
ATOM 1519 N N . GLY B 1 49 ? 10.922 -15.352 -4.234 1 98.81 49 GLY B N 1
ATOM 1520 C CA . GLY B 1 49 ? 10.68 -16.469 -3.342 1 98.81 49 GLY B CA 1
ATOM 1521 C C . GLY B 1 49 ? 10.742 -17.812 -4.039 1 98.81 49 GLY B C 1
ATOM 1522 O O . GLY B 1 49 ? 10.32 -17.938 -5.191 1 98.81 49 GLY B O 1
ATOM 1523 N N . THR B 1 50 ? 11.344 -18.75 -3.354 1 98.81 50 THR B N 1
ATOM 1524 C CA . THR B 1 50 ? 11.453 -20.125 -3.848 1 98.81 50 THR B CA 1
ATOM 1525 C C . THR B 1 50 ? 10.742 -21.094 -2.908 1 98.81 50 THR B C 1
ATOM 1527 O O . THR B 1 50 ? 10.844 -20.969 -1.686 1 98.81 50 THR B O 1
ATOM 1530 N N . SER B 1 51 ? 10.039 -21.969 -3.57 1 98.75 51 SER B N 1
ATOM 1531 C CA . SER B 1 51 ? 9.359 -22.969 -2.758 1 98.75 51 SER B CA 1
ATOM 1532 C C . SER B 1 51 ? 10.352 -23.859 -2.014 1 98.75 51 SER B C 1
ATOM 1534 O O . SER B 1 51 ? 11.5 -24 -2.443 1 98.75 51 SER B O 1
ATOM 1536 N N . GLY B 1 52 ? 9.898 -24.391 -0.915 1 98.12 52 GLY B N 1
ATOM 1537 C CA . GLY B 1 52 ? 10.766 -25.203 -0.083 1 98.12 52 GLY B CA 1
ATOM 1538 C C . GLY B 1 52 ? 11.375 -26.375 -0.829 1 98.12 52 GLY B C 1
ATOM 1539 O O . GLY B 1 52 ? 12.516 -26.75 -0.565 1 98.12 52 GLY B O 1
ATOM 1540 N N . ASN B 1 53 ? 10.68 -26.922 -1.792 1 97.75 53 ASN B N 1
ATOM 1541 C CA . ASN B 1 53 ? 11.164 -28.078 -2.553 1 97.75 53 ASN B CA 1
ATOM 1542 C C . ASN B 1 53 ? 11.961 -27.641 -3.775 1 97.75 53 ASN B C 1
ATOM 1544 O O . ASN B 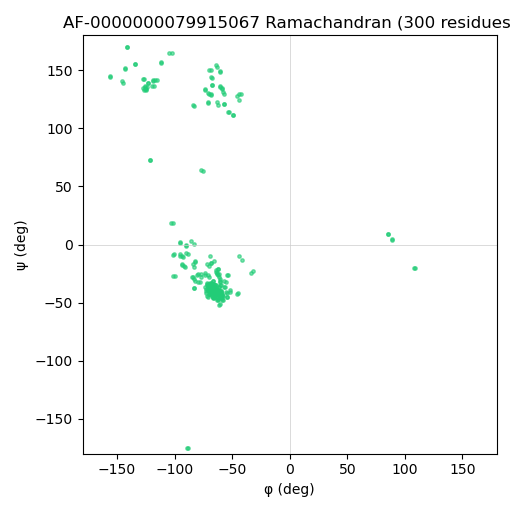1 53 ? 12.414 -28.484 -4.559 1 97.75 53 ASN B O 1
ATOM 1548 N N . GLY B 1 54 ? 11.953 -26.344 -4.02 1 98.12 54 GLY B N 1
ATOM 1549 C CA . GLY B 1 54 ? 12.828 -25.766 -5.031 1 98.12 54 GLY B CA 1
ATOM 1550 C C . GLY B 1 54 ? 12.242 -25.828 -6.43 1 98.12 54 GLY B C 1
ATOM 1551 O O . GLY B 1 54 ? 12.906 -25.469 -7.402 1 98.12 54 GLY B O 1
ATOM 1552 N N . VAL B 1 55 ? 11.031 -26.188 -6.594 1 98.25 55 VAL B N 1
ATOM 1553 C CA . VAL B 1 55 ? 10.508 -26.438 -7.934 1 98.25 55 VAL B CA 1
ATOM 1554 C C . VAL B 1 55 ? 9.883 -25.156 -8.492 1 98.25 55 VAL B C 1
ATOM 1556 O O . VAL B 1 55 ? 9.648 -25.062 -9.695 1 98.25 55 VAL B O 1
ATOM 1559 N N . VAL B 1 56 ? 9.578 -24.203 -7.605 1 98.88 56 VAL B N 1
ATOM 1560 C CA . VAL B 1 56 ? 8.945 -22.969 -8.047 1 98.88 56 VAL B CA 1
ATOM 1561 C C . VAL B 1 56 ? 9.758 -21.781 -7.562 1 98.88 56 VAL B C 1
ATOM 1563 O O . VAL B 1 56 ? 10.133 -21.703 -6.387 1 98.88 56 VAL B O 1
ATOM 1566 N N . ARG B 1 57 ? 9.984 -20.828 -8.398 1 98.94 57 ARG B N 1
ATOM 1567 C CA . ARG B 1 57 ? 10.508 -19.5 -8.062 1 98.94 57 ARG B CA 1
ATOM 1568 C C . ARG B 1 57 ? 9.602 -18.406 -8.609 1 98.94 57 ARG B C 1
ATOM 1570 O O . ARG B 1 57 ? 9.211 -18.438 -9.773 1 98.94 57 ARG B O 1
ATOM 1577 N N . VAL B 1 58 ? 9.297 -17.453 -7.781 1 98.94 58 VAL B N 1
ATOM 1578 C CA . VAL B 1 58 ? 8.445 -16.344 -8.164 1 98.94 58 VAL B CA 1
ATOM 1579 C C . VAL B 1 58 ? 9.18 -15.016 -7.926 1 98.94 58 VAL B C 1
ATOM 1581 O O . VAL B 1 58 ? 9.859 -14.852 -6.914 1 98.94 58 VAL B O 1
ATOM 1584 N N . CYS B 1 59 ? 9.016 -14.125 -8.852 1 98.88 59 CYS B N 1
ATOM 1585 C CA . CYS B 1 59 ? 9.539 -12.773 -8.719 1 98.88 59 CYS B CA 1
ATOM 1586 C C . CYS B 1 59 ? 8.406 -11.75 -8.758 1 98.88 59 CYS B C 1
ATOM 1588 O O . CYS B 1 59 ? 7.473 -11.875 -9.555 1 98.88 59 CYS B O 1
ATOM 1590 N N . VAL B 1 60 ? 8.547 -10.703 -7.906 1 98.69 60 VAL B N 1
ATOM 1591 C CA . VAL B 1 60 ? 7.523 -9.664 -7.848 1 98.69 60 VAL B CA 1
ATOM 1592 C C . VAL B 1 60 ? 8.188 -8.289 -7.844 1 98.69 60 VAL B C 1
ATOM 1594 O O . VAL B 1 60 ? 9.344 -8.148 -7.445 1 98.69 60 VAL B O 1
ATOM 1597 N N . ASP B 1 61 ? 7.434 -7.305 -8.305 1 97.56 61 ASP B N 1
ATOM 1598 C CA . ASP B 1 61 ? 7.914 -5.926 -8.227 1 97.56 61 ASP B CA 1
ATOM 1599 C C . ASP B 1 61 ? 7.512 -5.285 -6.898 1 97.56 61 ASP B C 1
ATOM 1601 O O . ASP B 1 61 ? 6.965 -5.953 -6.02 1 97.56 61 ASP B O 1
ATOM 1605 N N . ALA B 1 62 ? 7.805 -4.016 -6.766 1 96 62 ALA B N 1
ATOM 1606 C CA . ALA B 1 62 ? 7.602 -3.309 -5.504 1 96 62 ALA B CA 1
ATOM 1607 C C . ALA B 1 62 ? 6.125 -3.268 -5.129 1 96 62 ALA B C 1
ATOM 1609 O O . ALA B 1 62 ? 5.777 -3.197 -3.947 1 96 62 ALA B O 1
ATOM 1610 N N . GLY B 1 63 ? 5.301 -3.371 -6.125 1 94.56 63 GLY B N 1
ATOM 1611 C CA . GLY B 1 63 ? 3.865 -3.328 -5.898 1 94.56 63 GLY B CA 1
ATOM 1612 C C . GLY B 1 63 ? 3.258 -4.695 -5.656 1 94.56 63 GLY B C 1
ATOM 1613 O O . GLY B 1 63 ? 2.047 -4.816 -5.465 1 94.56 63 GLY B O 1
ATOM 1614 N N . GLY B 1 64 ? 4.082 -5.699 -5.703 1 96.44 64 GLY B N 1
ATOM 1615 C CA . GLY B 1 64 ? 3.6 -7.051 -5.477 1 96.44 64 GLY B CA 1
ATOM 1616 C C . GLY B 1 64 ? 3.131 -7.734 -6.746 1 96.44 64 GLY B C 1
ATOM 1617 O O . GLY B 1 64 ? 2.609 -8.852 -6.699 1 96.44 64 GLY B O 1
ATOM 1618 N N . ASN B 1 65 ? 3.299 -7.078 -7.879 1 97.5 65 ASN B N 1
ATOM 1619 C CA . ASN B 1 65 ? 2.979 -7.723 -9.148 1 97.5 65 ASN B CA 1
ATOM 1620 C C . ASN B 1 65 ? 3.982 -8.82 -9.492 1 97.5 65 ASN B C 1
ATOM 1622 O O . ASN B 1 65 ? 5.195 -8.602 -9.438 1 97.5 65 ASN B O 1
ATOM 1626 N N . VAL B 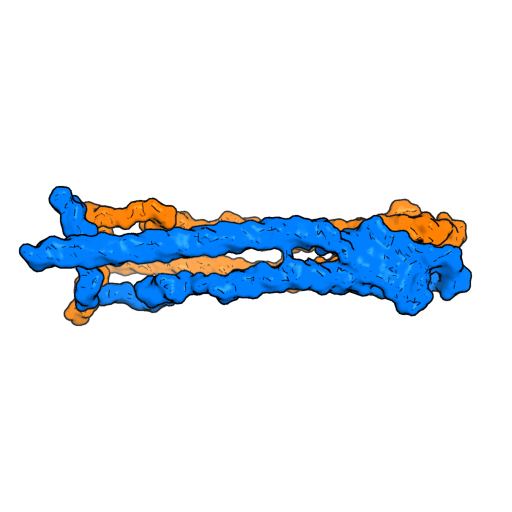1 66 ? 3.404 -9.922 -9.812 1 98.62 66 VAL B N 1
ATOM 1627 C CA . VAL B 1 66 ? 4.289 -11.008 -10.234 1 98.62 66 VAL B CA 1
ATOM 1628 C C . VAL B 1 66 ? 4.875 -10.695 -11.609 1 98.62 66 VAL B C 1
ATOM 1630 O O . VAL B 1 66 ? 4.137 -10.508 -12.578 1 98.62 66 VAL B O 1
ATOM 1633 N N . THR B 1 67 ? 6.156 -10.664 -11.711 1 98.12 67 THR B N 1
ATOM 1634 C CA . THR B 1 67 ? 6.84 -10.32 -12.961 1 98.12 67 THR B CA 1
ATOM 1635 C C . THR B 1 67 ? 7.348 -11.578 -13.656 1 98.12 67 THR B C 1
ATOM 1637 O O . THR B 1 67 ? 7.5 -11.594 -14.883 1 98.12 67 THR B O 1
ATOM 1640 N N . ALA B 1 68 ? 7.613 -12.609 -12.789 1 98.44 68 ALA B N 1
ATOM 1641 C CA . ALA B 1 68 ? 8.094 -13.859 -13.375 1 98.44 68 ALA B CA 1
ATOM 1642 C C . ALA B 1 68 ? 7.789 -15.047 -12.461 1 98.44 68 ALA B C 1
ATOM 1644 O O . ALA B 1 68 ? 7.797 -14.914 -11.234 1 98.44 68 ALA B O 1
ATOM 1645 N N . VAL B 1 69 ? 7.496 -16.156 -13.086 1 98.88 69 VAL B N 1
ATOM 1646 C CA . VAL B 1 69 ? 7.422 -17.453 -12.43 1 98.88 69 VAL B CA 1
ATOM 1647 C C . VAL B 1 69 ? 8.289 -18.469 -13.172 1 98.88 69 VAL B C 1
ATOM 1649 O O . VAL B 1 69 ? 8.273 -18.516 -14.406 1 98.88 69 VAL B O 1
ATOM 1652 N N . GLU B 1 70 ? 9.039 -19.203 -12.422 1 98.75 70 GLU B N 1
ATOM 1653 C CA . GLU B 1 70 ? 9.883 -20.25 -12.992 1 98.75 70 GLU B CA 1
ATOM 1654 C C . GLU B 1 70 ? 9.609 -21.594 -12.336 1 98.75 70 GLU B C 1
ATOM 1656 O O . GLU B 1 70 ? 9.477 -21.688 -11.117 1 98.75 70 GLU B O 1
ATOM 1661 N N . LEU B 1 71 ? 9.539 -22.562 -13.195 1 98.69 71 LEU B N 1
ATOM 1662 C CA . LEU B 1 71 ? 9.414 -23.938 -12.727 1 98.69 71 LEU B CA 1
ATOM 1663 C C . LEU B 1 71 ? 10.625 -24.766 -13.148 1 98.69 71 LEU B C 1
ATOM 1665 O O . LEU B 1 71 ? 11.133 -24.609 -14.266 1 98.69 71 LEU B O 1
ATOM 1669 N N . SER B 1 72 ? 10.992 -25.594 -12.242 1 97.56 72 SER B N 1
ATOM 1670 C CA . SER B 1 72 ? 12.023 -26.547 -12.633 1 97.56 72 SER B CA 1
ATOM 1671 C C . SER B 1 72 ? 11.555 -27.422 -13.797 1 97.56 72 SER B C 1
ATOM 1673 O O . SER B 1 72 ? 10.375 -27.766 -13.883 1 97.56 72 SER B O 1
ATOM 1675 N N . PRO B 1 73 ? 12.484 -27.812 -14.586 1 95.75 73 PRO B N 1
ATOM 1676 C CA . PRO B 1 73 ? 12.102 -28.609 -15.75 1 95.75 73 PRO B CA 1
ATOM 1677 C C . PRO B 1 73 ? 11.461 -29.938 -15.367 1 95.75 73 PRO B C 1
ATOM 1679 O O . PRO B 1 73 ? 10.664 -30.5 -16.141 1 95.75 73 PRO B O 1
ATOM 1682 N N . ASP B 1 74 ? 11.781 -30.453 -14.203 1 96.25 74 ASP B N 1
ATOM 1683 C CA . ASP B 1 74 ? 11.25 -31.734 -13.758 1 96.25 74 ASP B CA 1
ATOM 1684 C C . ASP B 1 74 ? 10.109 -31.547 -12.758 1 96.25 74 ASP B C 1
ATOM 1686 O O . ASP B 1 74 ? 9.773 -32.469 -12.016 1 96.25 74 ASP B O 1
ATOM 1690 N N . ALA B 1 75 ? 9.547 -30.422 -12.727 1 97.81 75 ALA B N 1
ATOM 1691 C CA . ALA B 1 75 ? 8.508 -30.094 -11.75 1 97.81 75 ALA B CA 1
ATOM 1692 C C . ALA B 1 75 ? 7.348 -31.078 -11.844 1 97.81 75 ALA B C 1
ATOM 1694 O O . ALA B 1 75 ? 6.797 -31.5 -10.82 1 97.81 75 ALA B O 1
ATOM 1695 N N . PHE B 1 76 ? 7.016 -31.516 -13.055 1 97.81 76 PHE B N 1
ATOM 1696 C CA . PHE B 1 76 ? 5.867 -32.406 -13.242 1 97.81 76 PHE B CA 1
ATOM 1697 C C . PHE B 1 76 ? 6.18 -33.812 -12.758 1 97.81 76 PHE B C 1
ATOM 1699 O O . PHE B 1 76 ? 5.277 -34.531 -12.367 1 97.81 76 PHE B O 1
ATOM 1706 N N . ARG B 1 77 ? 7.355 -34.094 -12.758 1 97.38 77 ARG B N 1
ATOM 1707 C CA . ARG B 1 77 ? 7.766 -35.438 -12.289 1 97.38 77 ARG B CA 1
ATOM 1708 C C . ARG B 1 77 ? 7.918 -35.438 -10.773 1 97.38 77 ARG B C 1
ATOM 1710 O O . ARG B 1 77 ? 7.648 -36.469 -10.133 1 97.38 77 ARG B O 1
ATOM 1717 N N . ARG B 1 78 ? 8.242 -34.281 -10.25 1 97.25 78 ARG B N 1
ATOM 1718 C CA . ARG B 1 78 ? 8.602 -34.219 -8.844 1 97.25 78 ARG B CA 1
ATOM 1719 C C . ARG B 1 78 ? 7.398 -33.844 -7.98 1 97.25 78 ARG B C 1
ATOM 1721 O O . ARG B 1 78 ? 7.484 -33.844 -6.75 1 97.25 78 ARG B O 1
ATOM 1728 N N . THR B 1 79 ? 6.359 -33.5 -8.68 1 97.06 79 THR B N 1
ATOM 1729 C CA . THR B 1 79 ? 5.215 -33 -7.906 1 97.06 79 THR B CA 1
ATOM 1730 C C . THR B 1 79 ? 3.906 -33.5 -8.516 1 97.06 79 THR B C 1
ATOM 1732 O O . THR B 1 79 ? 3.906 -34.125 -9.578 1 97.06 79 THR B O 1
ATOM 1735 N N . SER B 1 80 ? 2.801 -33.281 -7.785 1 96.69 80 SER B N 1
ATOM 1736 C CA . SER B 1 80 ? 1.434 -33.375 -8.289 1 96.69 80 SER B CA 1
ATOM 1737 C C . SER B 1 80 ? 0.843 -31.969 -8.492 1 96.69 80 SER B C 1
ATOM 1739 O O . SER B 1 80 ? 1.393 -30.984 -8.008 1 96.69 80 SER B O 1
ATOM 1741 N N . PRO B 1 81 ? -0.23 -31.859 -9.203 1 97.31 81 PRO B N 1
ATOM 1742 C CA . PRO B 1 81 ? -0.854 -30.547 -9.367 1 97.31 81 PRO B CA 1
ATOM 1743 C C . PRO B 1 81 ? -1.171 -29.875 -8.039 1 97.31 81 PRO B C 1
ATOM 1745 O O . PRO B 1 81 ? -0.944 -28.672 -7.879 1 97.31 81 PRO B O 1
ATOM 1748 N N . GLU B 1 82 ? -1.652 -30.656 -7.113 1 97.25 82 GLU B N 1
ATOM 1749 C CA . GLU B 1 82 ? -1.978 -30.094 -5.805 1 97.25 82 GLU B CA 1
ATOM 1750 C C . GLU B 1 82 ? -0.723 -29.609 -5.082 1 97.25 82 GLU B C 1
ATOM 1752 O O . GLU B 1 82 ? -0.715 -28.516 -4.5 1 97.25 82 GLU B O 1
ATOM 1757 N N . ALA B 1 83 ? 0.273 -30.391 -5.125 1 97.88 83 ALA B N 1
ATOM 1758 C CA . ALA B 1 83 ? 1.529 -30.047 -4.469 1 97.88 83 ALA B CA 1
ATOM 1759 C C . ALA B 1 83 ? 2.189 -28.859 -5.148 1 97.88 83 ALA B C 1
ATOM 1761 O O . ALA B 1 83 ? 2.758 -27.984 -4.48 1 97.88 83 ALA B O 1
ATOM 1762 N N . LEU B 1 84 ? 2.162 -28.844 -6.445 1 98.56 84 LEU B N 1
ATOM 1763 C CA . LEU B 1 84 ? 2.746 -27.719 -7.18 1 98.56 84 LEU B CA 1
ATOM 1764 C C . LEU B 1 84 ? 1.999 -26.422 -6.883 1 98.56 84 LEU B C 1
ATOM 1766 O O . LEU B 1 84 ? 2.617 -25.375 -6.715 1 98.56 84 LEU B O 1
ATOM 1770 N N . ALA B 1 85 ? 0.706 -26.547 -6.793 1 98.69 85 ALA B N 1
ATOM 1771 C CA . ALA B 1 85 ? -0.109 -25.391 -6.434 1 98.69 85 ALA B CA 1
ATOM 1772 C C . ALA B 1 85 ? 0.299 -24.828 -5.074 1 98.69 85 ALA B C 1
ATOM 1774 O O . ALA B 1 85 ? 0.45 -23.625 -4.918 1 98.69 85 ALA B O 1
ATOM 1775 N N . SER B 1 86 ? 0.465 -25.719 -4.156 1 98.62 86 SER B N 1
ATOM 1776 C CA . SER B 1 86 ? 0.896 -25.312 -2.82 1 98.62 86 SER B CA 1
ATOM 1777 C C . SER B 1 86 ? 2.277 -24.672 -2.857 1 98.62 86 SER B C 1
ATOM 1779 O O . SER B 1 86 ? 2.52 -23.672 -2.172 1 98.62 86 SER B O 1
ATOM 1781 N N . SER B 1 87 ? 3.17 -25.219 -3.658 1 98.75 87 SER B N 1
ATOM 1782 C CA . SER B 1 87 ? 4.508 -24.672 -3.816 1 98.75 87 SER B CA 1
ATOM 1783 C C . SER B 1 87 ? 4.461 -23.281 -4.457 1 98.75 87 SER B C 1
ATOM 1785 O O . SER B 1 87 ? 5.227 -22.391 -4.082 1 98.75 87 SER B O 1
ATOM 1787 N N . MET B 1 88 ? 3.588 -23.125 -5.402 1 98.88 88 MET B N 1
ATOM 1788 C CA . MET B 1 88 ? 3.414 -21.844 -6.059 1 98.88 88 MET B CA 1
ATOM 1789 C C . MET B 1 88 ? 2.924 -20.781 -5.07 1 98.88 88 MET B C 1
ATOM 1791 O O . MET B 1 88 ? 3.447 -19.672 -5.035 1 98.88 88 MET B O 1
ATOM 1795 N N . ALA B 1 89 ? 1.96 -21.172 -4.297 1 98.88 89 ALA B N 1
ATOM 1796 C CA . ALA B 1 89 ? 1.444 -20.25 -3.285 1 98.88 89 ALA B CA 1
ATOM 1797 C C . ALA B 1 89 ? 2.533 -19.859 -2.291 1 98.88 89 ALA B C 1
ATOM 1799 O O . ALA B 1 89 ? 2.674 -18.688 -1.942 1 98.88 89 ALA B O 1
ATOM 1800 N N . GLU B 1 90 ? 3.254 -20.828 -1.865 1 98.81 90 GLU B N 1
ATOM 1801 C CA . GLU B 1 90 ? 4.34 -20.594 -0.916 1 98.81 90 GLU B CA 1
ATOM 1802 C C . GLU B 1 90 ? 5.391 -19.656 -1.493 1 98.81 90 GLU B C 1
ATOM 1804 O O . GLU B 1 90 ? 5.762 -18.672 -0.854 1 98.81 90 GLU B O 1
ATOM 1809 N N . ALA B 1 91 ? 5.871 -19.938 -2.686 1 98.88 91 ALA B N 1
ATOM 1810 C CA . ALA B 1 91 ? 6.887 -19.125 -3.338 1 98.88 91 ALA B CA 1
ATOM 1811 C C . ALA B 1 91 ? 6.402 -17.688 -3.525 1 98.88 91 ALA B C 1
ATOM 1813 O O . ALA B 1 91 ? 7.164 -16.734 -3.342 1 98.88 91 ALA B O 1
ATOM 1814 N N . ALA B 1 92 ? 5.148 -17.578 -3.879 1 98.88 92 ALA B N 1
ATOM 1815 C CA . ALA B 1 92 ? 4.574 -16.25 -4.07 1 98.88 92 ALA B CA 1
ATOM 1816 C C . ALA B 1 92 ? 4.543 -15.469 -2.758 1 98.88 92 ALA B C 1
ATOM 1818 O O . ALA B 1 92 ? 4.867 -14.281 -2.729 1 98.88 92 ALA B O 1
ATOM 1819 N N . ARG B 1 93 ? 4.16 -16.141 -1.684 1 98.69 93 ARG B N 1
ATOM 1820 C CA . ARG B 1 93 ? 4.133 -15.492 -0.378 1 98.69 93 ARG B CA 1
ATOM 1821 C C . ARG B 1 93 ? 5.535 -15.07 0.056 1 98.69 93 ARG B C 1
ATOM 1823 O O . ARG B 1 93 ? 5.719 -13.984 0.607 1 98.69 93 ARG B O 1
ATOM 1830 N N . LEU B 1 94 ? 6.426 -15.875 -0.243 1 98.75 94 LEU B N 1
ATOM 1831 C CA . LEU B 1 94 ? 7.812 -15.57 0.096 1 98.75 94 LEU B CA 1
ATOM 1832 C C . LEU B 1 94 ? 8.328 -14.398 -0.729 1 98.75 94 LEU B C 1
ATOM 1834 O O . LEU B 1 94 ? 9.062 -13.547 -0.215 1 98.75 94 LEU B O 1
ATOM 1838 N N . ALA B 1 95 ? 8 -14.359 -1.982 1 98.81 95 ALA B N 1
ATOM 1839 C CA . ALA B 1 95 ? 8.414 -13.266 -2.855 1 98.81 95 ALA B CA 1
ATOM 1840 C C . ALA B 1 95 ? 7.863 -11.93 -2.359 1 98.81 95 ALA B C 1
ATOM 1842 O O . ALA B 1 95 ? 8.586 -10.93 -2.311 1 98.81 95 ALA B O 1
ATOM 1843 N N . LEU B 1 96 ? 6.578 -11.953 -1.998 1 98.5 96 LEU B N 1
ATOM 1844 C CA . LEU B 1 96 ? 5.961 -10.734 -1.498 1 98.5 96 LEU B CA 1
ATOM 1845 C C . LEU B 1 96 ? 6.598 -10.305 -0.18 1 98.5 96 LEU B C 1
ATOM 1847 O O . LEU B 1 96 ? 6.871 -9.117 0.026 1 98.5 96 LEU B O 1
ATOM 1851 N N . ALA B 1 97 ? 6.863 -11.203 0.708 1 98.38 97 ALA B N 1
ATOM 1852 C CA . ALA B 1 97 ? 7.523 -10.906 1.975 1 98.38 97 ALA B CA 1
ATOM 1853 C C . ALA B 1 97 ? 8.914 -10.312 1.742 1 98.38 97 ALA B C 1
ATOM 1855 O O . ALA B 1 97 ? 9.305 -9.359 2.416 1 98.38 97 ALA B O 1
ATOM 1856 N N . ASP B 1 98 ? 9.602 -10.883 0.772 1 98.62 98 ASP B N 1
ATOM 1857 C CA . ASP B 1 98 ? 10.945 -10.438 0.43 1 98.62 98 ASP B CA 1
ATOM 1858 C C . ASP B 1 98 ? 10.938 -8.992 -0.057 1 98.62 98 ASP B C 1
ATOM 1860 O O . ASP B 1 98 ? 11.719 -8.164 0.425 1 98.62 98 ASP B O 1
ATOM 1864 N N . VAL B 1 99 ? 10.023 -8.617 -0.966 1 98.31 99 VAL B N 1
ATOM 1865 C CA . VAL B 1 99 ? 10.016 -7.277 -1.53 1 98.31 99 VAL B CA 1
ATOM 1866 C C . VAL B 1 99 ? 9.586 -6.27 -0.465 1 98.31 99 VAL B C 1
ATOM 1868 O O . VAL B 1 99 ? 10.07 -5.133 -0.444 1 98.31 99 VAL B O 1
ATOM 1871 N N . ARG B 1 100 ? 8.711 -6.691 0.385 1 97.62 100 ARG B N 1
ATOM 1872 C CA . ARG B 1 100 ? 8.289 -5.824 1.484 1 97.62 100 ARG B CA 1
ATOM 1873 C C . ARG B 1 100 ? 9.461 -5.535 2.426 1 97.62 100 ARG B C 1
ATOM 1875 O O . ARG B 1 100 ? 9.625 -4.402 2.879 1 97.62 100 ARG B O 1
ATOM 1882 N N . GLU B 1 101 ? 10.234 -6.492 2.662 1 97.88 101 GLU B N 1
ATOM 1883 C CA . GLU B 1 101 ? 11.414 -6.316 3.504 1 97.88 101 GLU B CA 1
ATOM 1884 C C . GLU B 1 101 ? 12.438 -5.398 2.838 1 97.88 101 GLU B C 1
ATOM 1886 O O . GLU B 1 101 ? 12.992 -4.504 3.482 1 97.88 101 GLU B O 1
ATOM 1891 N N . ARG B 1 102 ? 12.672 -5.629 1.589 1 97.62 102 ARG B N 1
ATOM 1892 C CA . ARG B 1 102 ? 13.625 -4.809 0.846 1 97.62 102 ARG B CA 1
ATOM 1893 C C . ARG B 1 102 ? 13.148 -3.365 0.753 1 97.62 102 ARG B C 1
ATOM 1895 O O . ARG B 1 102 ? 13.945 -2.434 0.887 1 97.62 102 ARG B O 1
ATOM 1902 N N . THR B 1 103 ? 11.898 -3.211 0.53 1 97.06 103 THR B N 1
ATOM 1903 C CA . THR B 1 103 ? 11.32 -1.874 0.492 1 97.06 103 THR B CA 1
ATOM 1904 C C . THR B 1 103 ? 11.5 -1.17 1.835 1 97.06 103 THR B C 1
ATOM 1906 O O . THR B 1 103 ? 11.898 -0.004 1.884 1 97.06 103 THR B O 1
ATOM 1909 N N . ALA B 1 104 ? 11.25 -1.884 2.912 1 95.81 104 ALA B N 1
ATOM 1910 C CA . ALA B 1 104 ? 11.422 -1.349 4.258 1 95.81 104 ALA B CA 1
ATOM 1911 C C . ALA B 1 104 ? 12.875 -0.926 4.496 1 95.81 104 ALA B C 1
ATOM 1913 O O . ALA B 1 104 ? 13.125 0.114 5.109 1 95.81 104 ALA B O 1
ATOM 1914 N N . GLN B 1 105 ? 13.742 -1.644 3.936 1 96.25 105 GLN B N 1
ATOM 1915 C CA . GLN B 1 105 ? 15.164 -1.353 4.094 1 96.25 105 GLN B CA 1
ATOM 1916 C C . GLN B 1 105 ? 15.555 -0.086 3.336 1 96.25 105 GLN B C 1
ATOM 1918 O O . GLN B 1 105 ? 16.359 0.714 3.826 1 96.25 105 GLN B O 1
ATOM 1923 N N . VAL B 1 106 ? 14.961 0.029 2.164 1 95.62 106 VAL B N 1
ATOM 1924 C CA . VAL B 1 106 ? 15.25 1.198 1.34 1 95.62 106 VAL B CA 1
ATOM 1925 C C . VAL B 1 106 ? 14.711 2.455 2.02 1 95.62 106 VAL B C 1
ATOM 1927 O O . VAL B 1 106 ? 15.344 3.512 1.975 1 95.62 106 VAL B O 1
ATOM 1930 N N . LEU B 1 107 ? 13.602 2.359 2.783 1 95 107 LEU B N 1
ATOM 1931 C CA . LEU B 1 107 ? 12.891 3.508 3.34 1 95 107 LEU B CA 1
ATOM 1932 C C . LEU B 1 107 ? 13.383 3.816 4.75 1 95 107 LEU B C 1
ATOM 1934 O O . LEU B 1 107 ? 13.141 4.91 5.27 1 95 107 LEU B O 1
ATOM 1938 N N . ALA B 1 108 ? 14.047 2.871 5.355 1 93.56 108 ALA B N 1
ATOM 1939 C CA . ALA B 1 108 ? 14.453 2.973 6.754 1 93.56 108 ALA B CA 1
ATOM 1940 C C . ALA B 1 108 ? 15.258 4.242 7.004 1 93.56 108 ALA B C 1
ATOM 1942 O O . ALA B 1 108 ? 14.938 5.027 7.898 1 93.56 108 ALA B O 1
ATOM 1943 N N . PRO B 1 109 ? 16.219 4.602 6.16 1 91.25 109 PRO B N 1
ATOM 1944 C CA . PRO B 1 109 ? 17.016 5.812 6.406 1 91.25 109 PRO B CA 1
ATOM 1945 C C . PRO B 1 109 ? 16.188 7.09 6.254 1 91.25 109 PRO B C 1
ATOM 1947 O O . PRO B 1 109 ? 16.484 8.094 6.914 1 91.25 109 PRO B O 1
ATOM 1950 N N . VAL B 1 110 ? 15.266 7.066 5.371 1 91 110 VAL B N 1
ATOM 1951 C CA . VAL B 1 110 ? 14.398 8.219 5.148 1 91 110 VAL B CA 1
ATOM 1952 C C . VAL B 1 110 ? 13.547 8.469 6.391 1 91 110 VAL B C 1
ATOM 1954 O O . VAL B 1 110 ? 13.398 9.617 6.828 1 91 110 VAL B O 1
ATOM 1957 N N . PHE B 1 111 ? 13.078 7.414 6.934 1 89.81 111 PHE B N 1
ATOM 1958 C CA . PHE B 1 111 ? 12.258 7.527 8.133 1 89.81 111 PHE B CA 1
ATOM 1959 C C . PHE B 1 111 ? 13.094 7.973 9.328 1 89.81 111 PHE B C 1
ATOM 1961 O O . PHE B 1 111 ? 12.633 8.781 10.141 1 89.81 111 PHE B O 1
ATOM 1968 N N . ASP B 1 112 ? 14.234 7.578 9.344 1 87.56 112 ASP B N 1
ATOM 1969 C CA . ASP B 1 112 ? 15.141 7.984 10.414 1 87.56 112 ASP B CA 1
ATOM 1970 C C . ASP B 1 112 ? 15.484 9.469 10.312 1 87.56 112 ASP B C 1
ATOM 1972 O O . ASP B 1 112 ? 15.508 10.172 11.32 1 87.56 112 ASP B O 1
ATOM 1976 N N . ALA B 1 113 ? 15.68 9.922 9.141 1 83.19 113 ALA B N 1
ATOM 1977 C CA . ALA B 1 113 ? 16.016 11.328 8.914 1 83.19 113 ALA B CA 1
ATOM 1978 C C . ALA B 1 113 ? 14.844 12.234 9.258 1 83.19 113 ALA B C 1
ATOM 1980 O O . ALA B 1 113 ? 15.023 13.32 9.812 1 83.19 113 ALA B O 1
ATOM 1981 N N . ARG B 1 114 ? 13.727 11.781 8.977 1 82.12 114 ARG B N 1
ATOM 1982 C CA . ARG B 1 114 ? 12.523 12.547 9.289 1 82.12 114 ARG B CA 1
ATOM 1983 C C . ARG B 1 114 ? 12.305 12.633 10.797 1 82.12 114 ARG B C 1
ATOM 1985 O O . ARG B 1 114 ? 11.859 13.664 11.305 1 82.12 114 ARG B O 1
ATOM 1992 N N . ALA B 1 115 ? 12.617 11.656 11.43 1 81.12 115 ALA B N 1
ATOM 1993 C CA . ALA B 1 115 ? 12.453 11.617 12.883 1 81.12 115 ALA B CA 1
ATOM 1994 C C . ALA B 1 115 ? 13.422 12.57 13.57 1 81.12 115 ALA B C 1
ATOM 1996 O O . ALA B 1 115 ? 13.164 13.039 14.68 1 81.12 115 ALA B O 1
ATOM 1997 N N . ASP B 1 116 ? 14.352 12.945 12.805 1 76.62 116 ASP B N 1
ATOM 1998 C CA . ASP B 1 116 ? 15.391 13.812 13.359 1 76.62 116 ASP B CA 1
ATOM 1999 C C . ASP B 1 116 ? 15.047 15.289 13.133 1 76.62 116 ASP B C 1
ATOM 2001 O O . ASP B 1 116 ? 15.719 16.172 13.664 1 76.62 116 ASP B O 1
ATOM 2005 N N . LEU B 1 117 ? 14.023 15.477 12.312 1 75.94 117 LEU B N 1
ATOM 2006 C CA . LEU B 1 117 ? 13.625 16.859 12.094 1 75.94 117 LEU B CA 1
ATOM 2007 C C . LEU B 1 117 ? 12.898 17.422 13.312 1 75.94 117 LEU B C 1
ATOM 2009 O O . LEU B 1 117 ? 12.086 16.734 13.922 1 75.94 117 LEU B O 1
ATOM 2013 N N . PRO B 1 118 ? 13.273 18.562 13.68 1 71.5 118 PRO B N 1
ATOM 2014 C CA . PRO B 1 118 ? 12.586 19.188 14.82 1 71.5 118 PRO B CA 1
ATOM 2015 C C . PRO B 1 118 ? 11.094 19.391 14.562 1 71.5 118 PRO B C 1
ATOM 2017 O O . PRO B 1 118 ? 10.688 19.625 13.422 1 71.5 118 PRO B O 1
ATOM 2020 N N . THR B 1 119 ? 10.398 19.062 15.516 1 71.12 119 THR B N 1
ATOM 2021 C CA . THR B 1 119 ? 8.969 19.344 15.453 1 71.12 119 THR B CA 1
ATOM 2022 C C . THR B 1 119 ? 8.695 20.844 15.523 1 71.12 119 THR B C 1
ATOM 2024 O O . THR B 1 119 ? 9.555 21.609 15.953 1 71.12 119 THR B O 1
ATOM 2027 N N . LEU B 1 120 ? 7.641 21.156 14.891 1 68.19 120 LEU B N 1
ATOM 2028 C CA . LEU B 1 120 ? 7.258 22.562 14.961 1 68.19 120 LEU B CA 1
ATOM 2029 C C . LEU B 1 120 ? 7.352 23.078 16.391 1 68.19 120 LEU B C 1
ATOM 2031 O O . LEU B 1 120 ? 7.801 24.203 16.609 1 68.19 120 LEU B O 1
ATOM 2035 N N . SER B 1 121 ? 6.898 22.281 17.297 1 68 121 SER B N 1
ATOM 2036 C CA . SER B 1 121 ? 6.938 22.672 18.703 1 68 121 SER B CA 1
ATOM 2037 C C . SER B 1 121 ? 8.367 22.922 19.172 1 68 121 SER B C 1
ATOM 2039 O O . SER B 1 121 ? 8.609 23.766 20.031 1 68 121 SER B O 1
ATOM 2041 N N . GLU B 1 122 ? 9.281 22.219 18.609 1 67.5 122 GLU B N 1
ATOM 2042 C CA . GLU B 1 122 ? 10.68 22.359 19.016 1 67.5 122 GLU B CA 1
ATOM 2043 C C . GLU B 1 122 ? 11.32 23.594 18.375 1 67.5 122 GLU B C 1
ATOM 2045 O O . GLU B 1 122 ? 12.211 24.203 18.953 1 67.5 122 GLU B O 1
ATOM 2050 N N . LEU B 1 123 ? 10.695 23.906 17.234 1 69.5 123 LEU B N 1
ATOM 2051 C CA . LEU B 1 123 ? 11.227 25.047 16.5 1 69.5 123 LEU B CA 1
ATOM 2052 C C . LEU B 1 123 ? 10.68 26.359 17.062 1 69.5 123 LEU B C 1
ATOM 2054 O O . LEU B 1 123 ? 11.367 27.375 17.078 1 69.5 123 LEU B O 1
ATOM 2058 N N . MET B 1 124 ? 9.367 26.141 17.406 1 66.44 124 MET B N 1
ATOM 2059 C CA . MET B 1 124 ? 8.711 27.312 18 1 66.44 124 MET B CA 1
ATOM 2060 C C . MET B 1 124 ? 8.188 27 19.391 1 66.44 124 MET B C 1
ATOM 2062 O O . MET B 1 124 ? 6.98 26.875 19.594 1 66.44 124 MET B O 1
ATOM 2066 N N . PRO B 1 125 ? 9.062 26.891 20.281 1 65.19 125 PRO B N 1
ATOM 2067 C CA . PRO B 1 125 ? 8.656 26.5 21.641 1 65.19 125 PRO B CA 1
ATOM 2068 C C . PRO B 1 125 ? 7.562 27.406 22.203 1 65.19 125 PRO B C 1
ATOM 2070 O O . PRO B 1 125 ? 6.77 26.969 23.047 1 65.19 125 PRO B O 1
ATOM 2073 N N . ASP B 1 126 ? 7.645 28.531 21.656 1 62.47 126 ASP B N 1
ATOM 2074 C CA . ASP B 1 126 ? 6.684 29.484 22.203 1 62.47 126 ASP B CA 1
ATOM 2075 C C . ASP B 1 126 ? 5.414 29.531 21.359 1 62.47 126 ASP B C 1
ATOM 2077 O O . ASP B 1 126 ? 4.535 30.359 21.578 1 62.47 126 ASP B O 1
ATOM 2081 N N . ALA B 1 127 ? 5.469 28.703 20.406 1 61.06 127 ALA B N 1
ATOM 2082 C CA . ALA B 1 127 ? 4.273 28.703 19.562 1 61.06 127 ALA B CA 1
ATOM 2083 C C . ALA B 1 127 ? 3.076 28.141 20.328 1 61.06 127 ALA B C 1
ATOM 2085 O O . ALA B 1 127 ? 3.209 27.156 21.047 1 61.06 127 ALA B O 1
ATOM 2086 N N . PRO B 1 128 ? 2.074 28.906 20.25 1 58.88 128 PRO B N 1
ATOM 2087 C CA . PRO B 1 128 ? 0.885 28.391 20.938 1 58.88 128 PRO B CA 1
ATOM 2088 C C . PRO B 1 128 ? 0.513 26.984 20.5 1 58.88 128 PRO B C 1
ATOM 2090 O O . PRO B 1 128 ? 0.692 26.625 19.328 1 58.88 128 PRO B O 1
ATOM 2093 N N . ARG B 1 129 ? 0.632 26.078 21.391 1 60.31 129 ARG B N 1
ATOM 2094 C CA . ARG B 1 129 ? 0.175 24.719 21.141 1 60.31 129 ARG B CA 1
ATOM 2095 C C . ARG B 1 129 ? -1.345 24.672 21.016 1 60.31 129 ARG B C 1
ATOM 2097 O O . ARG B 1 129 ? -2.051 25.469 21.625 1 60.31 129 ARG B O 1
ATOM 2104 N N . PRO B 1 130 ? -1.756 23.812 20.125 1 54.44 130 PRO B N 1
ATOM 2105 C CA . PRO B 1 130 ? -3.213 23.672 20.109 1 54.44 130 PRO B CA 1
ATOM 2106 C C . PRO B 1 130 ? -3.779 23.266 21.469 1 54.44 130 PRO B C 1
ATOM 2108 O O . PRO B 1 130 ? -3.258 22.344 22.109 1 54.44 130 PRO B O 1
ATOM 2111 N N . GLY B 1 131 ? -4.621 24.141 21.922 1 59.94 131 GLY B N 1
ATOM 2112 C CA . GLY B 1 131 ? -5.211 23.984 23.234 1 59.94 131 GLY B CA 1
ATOM 2113 C C . GLY B 1 131 ? -4.676 24.984 24.25 1 59.94 131 GLY B C 1
ATOM 2114 O O . GLY B 1 131 ? -5.145 25.031 25.391 1 59.94 131 GLY B O 1
ATOM 2115 N N . ASP B 1 132 ? -3.518 25.516 23.922 1 59.66 132 ASP B N 1
ATOM 2116 C CA . ASP B 1 132 ? -3.016 26.531 24.828 1 59.66 132 ASP B CA 1
ATOM 2117 C C . ASP B 1 132 ? -4.023 27.672 24.984 1 59.66 132 ASP B C 1
ATOM 2119 O O . ASP B 1 132 ? -4.637 28.109 24.016 1 59.66 132 ASP B O 1
ATOM 2123 N N . PRO B 1 133 ? -4.367 28.062 26.125 1 59.97 133 PRO B N 1
ATOM 2124 C CA . PRO B 1 133 ? -5.199 29.25 26.266 1 59.97 133 PRO B CA 1
ATOM 2125 C C . PRO B 1 133 ? -4.566 30.5 25.656 1 59.97 133 PRO B C 1
ATOM 2127 O O . PRO B 1 133 ? -3.34 30.578 25.547 1 59.97 133 PRO B O 1
ATOM 2130 N N . PRO B 1 134 ? -5.242 31.266 24.938 1 54.84 134 PRO B N 1
ATOM 2131 C CA . PRO B 1 134 ? -4.668 32.5 24.359 1 54.84 134 PRO B CA 1
ATOM 2132 C C . PRO B 1 134 ? -3.824 33.281 25.359 1 54.84 134 PRO B C 1
ATOM 2134 O O . PRO B 1 134 ? -4.109 33.25 26.562 1 54.84 134 PRO B O 1
ATOM 2137 N N . PRO B 1 135 ? -2.582 33.531 24.953 1 52.34 135 PRO B N 1
ATOM 2138 C CA . PRO B 1 135 ? -1.75 34.281 25.906 1 52.34 135 PRO B CA 1
ATOM 2139 C C . PRO B 1 135 ? -2.5 35.438 26.562 1 52.34 135 PRO B C 1
ATOM 2141 O O . PRO B 1 135 ? -3.398 36.031 25.953 1 52.34 135 PRO B O 1
ATOM 2144 N N . SER B 1 136 ? -2.492 35.562 27.781 1 52.81 136 SER B N 1
ATOM 2145 C CA . SER B 1 136 ? -3.086 36.688 28.5 1 52.81 136 SER B CA 1
ATOM 2146 C C . SER B 1 136 ? -2.418 38 28.141 1 52.81 136 SER B C 1
ATOM 2148 O O . SER B 1 136 ? -1.223 38.031 27.828 1 52.81 136 SER B O 1
ATOM 2150 N N . ALA B 1 137 ? -3.088 38.969 27.625 1 50.09 137 ALA B N 1
ATOM 2151 C CA . ALA B 1 137 ? -2.637 40.312 27.281 1 50.09 137 ALA B CA 1
ATOM 2152 C C . ALA B 1 137 ? -1.531 40.812 28.219 1 50.09 137 ALA B C 1
ATOM 2154 O O . ALA B 1 137 ? -0.765 41.719 27.875 1 50.09 137 ALA B O 1
ATOM 2155 N N . ASP B 1 138 ? -1.471 40.219 29.438 1 48.66 138 ASP B N 1
ATOM 2156 C CA . ASP B 1 138 ? -0.54 40.781 30.422 1 48.66 138 ASP B CA 1
ATOM 2157 C C . ASP B 1 138 ? 0.858 40.188 30.234 1 48.66 138 ASP B C 1
ATOM 2159 O O . ASP B 1 138 ? 1.766 40.469 31.031 1 48.66 138 ASP B O 1
ATOM 2163 N N . GLU B 1 139 ? 1.102 39.375 29.281 1 51.97 139 GLU B N 1
ATOM 2164 C CA . GLU B 1 139 ? 2.475 38.875 29.172 1 51.97 139 GLU B CA 1
ATOM 2165 C C . GLU B 1 139 ? 3.348 39.875 28.391 1 51.97 139 GLU B C 1
ATOM 2167 O O . GLU B 1 139 ? 2.971 40.312 27.297 1 51.97 139 GLU B O 1
ATOM 2172 N N . PRO B 1 140 ? 4.457 40.469 28.938 1 50.41 140 PRO B N 1
ATOM 2173 C CA . PRO B 1 140 ? 5.258 41.562 28.438 1 50.41 140 PRO B CA 1
ATOM 2174 C C . PRO B 1 140 ? 5.73 41.375 27 1 50.41 140 PRO B C 1
ATOM 2176 O O . PRO B 1 140 ? 5.996 42.344 26.281 1 50.41 140 PRO B O 1
ATOM 2179 N N . GLY B 1 141 ? 6.082 40.219 26.688 1 46.91 141 GLY B N 1
ATOM 2180 C CA . GLY B 1 141 ? 6.805 40.062 25.438 1 46.91 141 GLY B CA 1
ATOM 2181 C C . GLY B 1 141 ? 5.934 40.25 24.203 1 46.91 141 GLY B C 1
ATOM 2182 O O . GLY B 1 141 ? 6.395 40.094 23.078 1 46.91 141 GLY B O 1
ATOM 2183 N N . TRP B 1 142 ? 4.715 40.188 24.406 1 44.69 142 TRP B N 1
ATOM 2184 C CA . TRP B 1 142 ? 3.916 40.438 23.203 1 44.69 142 TRP B CA 1
ATOM 2185 C C . TRP B 1 142 ? 3.875 41.938 22.891 1 44.69 142 TRP B C 1
ATOM 2187 O O . TRP B 1 142 ? 3.236 42.688 23.609 1 44.69 142 TRP B O 1
ATOM 2197 N N . ASN B 1 143 ? 5.07 42.531 22.562 1 39.41 143 ASN B N 1
ATOM 2198 C CA . ASN B 1 143 ? 5.039 43.938 22.125 1 39.41 143 ASN B CA 1
ATOM 2199 C C . ASN B 1 143 ? 3.996 44.156 21.047 1 39.41 143 ASN B C 1
ATOM 2201 O O . ASN B 1 143 ? 3.932 43.406 20.062 1 39.41 143 ASN B O 1
ATOM 2205 N N . ALA B 1 144 ? 2.967 44.875 21.406 1 39.25 144 ALA B N 1
ATOM 2206 C CA . ALA B 1 144 ? 1.976 45.469 20.516 1 39.25 144 ALA B CA 1
ATOM 2207 C C . ALA B 1 144 ? 2.643 46.125 19.297 1 39.25 144 ALA B C 1
ATOM 2209 O O . ALA B 1 144 ? 1.962 46.625 18.406 1 39.25 144 ALA B O 1
ATOM 2210 N N . SER B 1 145 ? 3.998 46.25 19.328 1 42.28 145 SER B N 1
ATOM 2211 C CA . SER B 1 145 ? 4.664 46.969 18.266 1 42.28 145 SER B CA 1
ATOM 2212 C C . SER B 1 145 ? 4.43 46.312 16.906 1 42.28 145 SER B C 1
ATOM 2214 O O . SER B 1 145 ? 4.551 46.969 15.867 1 42.28 145 SER B O 1
ATOM 2216 N N . ILE B 1 146 ? 4.223 45.062 16.969 1 37.31 146 ILE B N 1
ATOM 2217 C CA . ILE B 1 146 ? 4.023 44.531 15.609 1 37.31 146 ILE B CA 1
ATOM 2218 C C . ILE B 1 146 ? 2.762 45.156 15.008 1 37.31 146 ILE B C 1
ATOM 2220 O O . ILE B 1 146 ? 2.68 45.344 13.789 1 37.31 146 ILE B O 1
ATOM 2224 N N . LEU B 1 147 ? 1.907 45.625 15.898 1 37.72 147 LEU B N 1
ATOM 2225 C CA . LEU B 1 147 ? 0.706 46.312 15.445 1 37.72 147 LEU B CA 1
ATOM 2226 C C . LEU B 1 147 ? 1.002 47.781 15.133 1 37.72 147 LEU B C 1
ATOM 2228 O O . LEU B 1 147 ? 0.284 48.406 14.359 1 37.72 147 LEU B O 1
ATOM 2232 N N . ARG B 1 148 ? 1.968 48.312 15.828 1 38.09 148 ARG B N 1
ATOM 2233 C CA . ARG B 1 148 ? 2.166 49.75 15.641 1 38.09 148 ARG B CA 1
ATOM 2234 C C . ARG B 1 148 ? 2.896 50.031 14.328 1 38.09 148 ARG B C 1
ATOM 2236 O O . ARG B 1 148 ? 2.871 51.156 13.828 1 38.09 148 ARG B O 1
ATOM 2243 N N . GLY B 1 149 ? 3.656 49.094 13.852 1 39 149 GLY B N 1
ATOM 2244 C CA . GLY B 1 149 ? 4.434 49.5 12.688 1 39 149 GLY B CA 1
ATOM 2245 C C . GLY B 1 149 ? 3.586 49.719 11.453 1 39 149 GLY B C 1
ATOM 2246 O O . GLY B 1 149 ? 4.109 50.062 10.391 1 39 149 GLY B O 1
ATOM 2247 N N . ALA B 1 150 ? 2.307 49.312 11.531 1 37.38 150 ALA B N 1
ATOM 2248 C CA . ALA B 1 150 ? 1.622 49.5 10.258 1 37.38 150 ALA B CA 1
ATOM 2249 C C . ALA B 1 150 ? 1.109 50.938 10.133 1 37.38 150 ALA B C 1
ATOM 2251 O O . ALA B 1 150 ? 0.542 51.312 9.102 1 37.38 150 ALA B O 1
ATOM 2252 N N . ASP B 1 151 ? 0.999 51.781 11.242 1 31.5 151 ASP B N 1
ATOM 2253 C CA . ASP B 1 151 ? 0.383 53.094 11.062 1 31.5 151 ASP B CA 1
ATOM 2254 C C . ASP B 1 151 ? 1.391 54.094 10.523 1 31.5 151 ASP B C 1
ATOM 2256 O O . ASP B 1 151 ? 1.024 55.219 10.18 1 31.5 151 ASP B O 1
ATOM 2260 N N . ARG B 1 152 ? 2.734 53.844 10.547 1 29.27 152 ARG B N 1
ATOM 2261 C CA . ARG B 1 152 ? 3.385 54.938 9.859 1 29.27 152 ARG B CA 1
ATOM 2262 C C . ARG B 1 152 ? 3.385 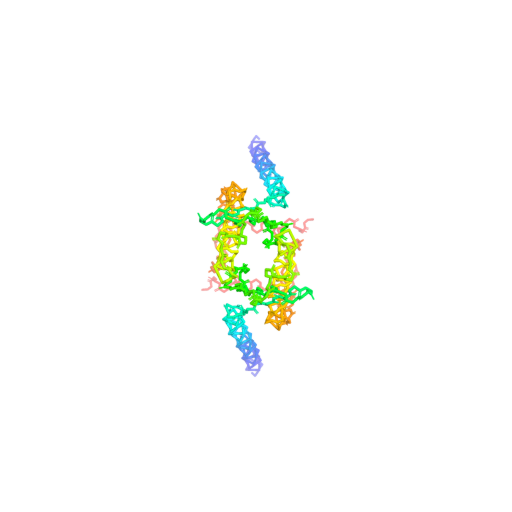54.75 8.352 1 29.27 152 ARG B C 1
ATOM 2264 O O . ARG B 1 152 ? 3.564 53.625 7.879 1 29.27 152 ARG B O 1
#

Radius of gyration: 31.73 Å; Cα contacts (8 Å, |Δi|>4): 342; chains: 2; bounding box: 63×91×57 Å

Solvent-accessible surface area (backbone atoms only — not comparable to full-atom values): 16472 Å² total; per-residue (Å²): 110,70,64,59,55,52,52,51,51,51,50,52,50,51,51,53,52,52,52,49,51,52,51,49,52,50,50,50,50,52,47,52,51,50,46,52,51,35,52,56,51,39,70,66,35,63,13,51,15,59,14,94,85,60,40,26,37,24,31,20,36,62,83,57,45,47,76,42,42,45,49,36,93,56,35,74,78,76,40,50,56,69,55,45,19,51,30,44,29,48,4,43,40,40,6,47,52,40,21,54,51,50,41,48,59,57,42,45,62,54,54,52,54,55,70,66,48,74,46,68,59,70,74,34,70,80,48,80,48,94,83,54,74,77,79,60,80,81,49,76,82,66,59,62,53,77,58,50,64,70,74,111,112,72,64,60,55,52,52,50,52,51,51,52,52,52,51,53,49,52,51,49,51,53,50,49,52,48,51,52,52,52,46,52,51,50,46,54,50,35,52,56,50,37,71,66,37,64,12,52,15,59,15,94,85,61,39,27,37,24,29,19,35,61,85,57,43,48,76,42,44,45,50,37,92,56,37,73,79,76,41,50,56,70,54,46,19,52,30,45,27,49,4,44,38,39,6,47,54,39,20,52,50,51,42,48,58,58,42,46,62,53,55,52,54,55,70,66,48,76,48,67,59,70,74,33,70,79,47,82,48,94,82,52,72,76,80,61,82,81,50,77,81,66,60,64,54,78,57,52,64,68,77,111

pLDDT: mean 84.64, std 19.0, range [29.27, 98.94]

Secondary structure (DSSP, 8-state):
-HHHHHHHHHHHHHHHHHHHHHHHHHHHHHHHHHHHHHHHHHHH-EEEEE-TTSSEEEEEETT--EEEEEE-TTHHHH--HHHHHHHHHHHHHHHHHHHHHHHHHHHHHHHHHHHTSPPHHHH-TTS--TT-----TT-TTS-THHHHTTT-/-HHHHHHHHHHHHHHHHHHHHHHHHHHHHHHHHHHHHHHHHHHH-EEEEE-TTSSEEEEEETT--EEEEEE-TTHHHH--HHHHHHHHHHHHHHHHHHHHHHHHHHHHHHHHHHHTSPPHHHH-TTS--TT-----TT-TTS-THHHHTT--